Protein AF-A0A0P0M3K5-F1 (afdb_monomer_lite)

pLDDT: mean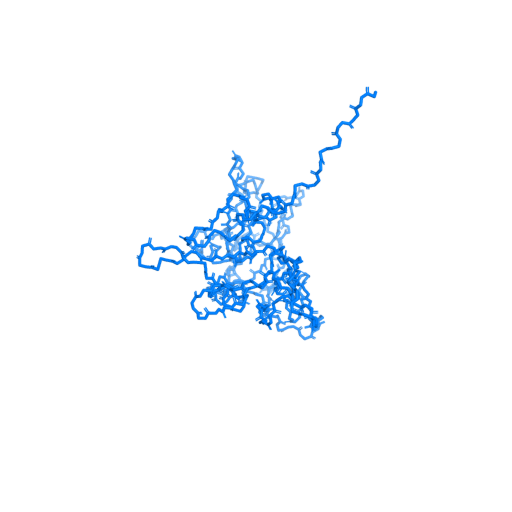 86.96, std 15.73, range [29.06, 98.44]

Organism: Phocaeicola vulgatus (NCBI:txid821)

Radius of gyration: 24.84 Å; chains: 1; bounding box: 58×55×75 Å

Secondary structure (DSSP, 8-state):
------PPPPPPGGGGBTTTB--TGGGS-S--HHHHHHHHHHHHT-EEEE-TTSS-EEEE-HHHHHHTGGG-EE-TTTB--SSSSS--SEEE---TT--SEEEEEEEP-TT--S---EEEE---TTS-SEEEEEEEEEEP-EEETTEEE---EEE-TT--EEE--------EEEEETTEEEEE-TT-SHHHHHHHH-HHHHHHHHS--EEEEEEE--HHHHHT--TTS-EEETTTTEEEEEEEEEE-TTSEEEEEEEEP--

Structure (mmCIF, N/CA/C/O backbone):
data_AF-A0A0P0M3K5-F1
#
_entry.id   AF-A0A0P0M3K5-F1
#
loop_
_atom_site.group_PDB
_atom_site.id
_atom_site.type_symbol
_atom_site.label_atom_id
_atom_site.label_alt_id
_atom_site.label_comp_id
_atom_site.label_asym_id
_atom_site.label_entity_id
_atom_site.label_seq_id
_atom_site.pdbx_PDB_ins_code
_atom_site.Cartn_x
_atom_site.Cartn_y
_atom_site.Cartn_z
_atom_site.occupancy
_atom_site.B_iso_or_equiv
_atom_site.auth_seq_id
_atom_site.auth_comp_id
_atom_site.auth_asym_id
_atom_site.auth_atom_id
_atom_site.pdbx_PDB_model_num
ATOM 1 N N . MET A 1 1 ? 12.200 42.964 -31.339 1.00 37.53 1 MET A N 1
ATOM 2 C CA . MET A 1 1 ? 12.744 42.096 -32.405 1.00 37.53 1 MET A CA 1
ATOM 3 C C . MET A 1 1 ? 14.227 41.991 -32.102 1.00 37.53 1 MET A C 1
ATOM 5 O O . MET A 1 1 ? 14.834 43.036 -31.980 1.00 37.53 1 MET A O 1
ATOM 9 N N . GLU A 1 2 ? 14.814 40.848 -31.776 1.00 29.06 2 GLU A N 1
ATOM 10 C CA . GLU A 1 2 ? 14.577 39.495 -32.282 1.00 29.06 2 GLU A CA 1
ATOM 11 C C . GLU A 1 2 ? 14.448 38.462 -31.151 1.00 29.06 2 GLU A C 1
ATOM 13 O O . GLU A 1 2 ? 15.232 38.441 -30.208 1.00 29.06 2 GLU A O 1
ATOM 18 N N . ASN A 1 3 ? 13.446 37.590 -31.286 1.00 29.92 3 ASN A N 1
ATOM 19 C CA . ASN A 1 3 ? 13.387 36.304 -30.605 1.00 29.92 3 ASN A CA 1
ATOM 20 C C . ASN A 1 3 ? 14.312 35.348 -31.363 1.00 29.92 3 ASN A C 1
ATOM 22 O O . ASN A 1 3 ? 13.962 34.921 -32.464 1.00 29.92 3 ASN A O 1
ATOM 26 N N . SER A 1 4 ? 15.457 34.980 -30.793 1.00 29.75 4 SER A N 1
ATOM 27 C CA . SER A 1 4 ? 16.170 33.786 -31.240 1.00 29.75 4 SER A CA 1
ATOM 28 C C . SER A 1 4 ? 15.457 32.567 -30.656 1.00 29.75 4 SER A C 1
ATOM 30 O O . SER A 1 4 ? 15.576 32.221 -29.482 1.00 29.75 4 SER A O 1
ATOM 32 N N . LEU A 1 5 ? 14.632 31.953 -31.502 1.00 29.78 5 LEU A N 1
ATOM 33 C CA . LEU A 1 5 ? 14.033 30.646 -31.277 1.00 29.78 5 LEU A CA 1
ATOM 34 C C . LEU A 1 5 ? 15.157 29.649 -30.976 1.00 29.78 5 LEU A C 1
ATOM 36 O O . LEU A 1 5 ? 15.959 29.320 -31.848 1.00 29.78 5 LEU A O 1
ATOM 40 N N . VAL A 1 6 ? 15.222 29.185 -29.730 1.00 32.84 6 VAL A N 1
ATOM 41 C CA . VAL A 1 6 ? 16.016 28.012 -29.371 1.00 32.84 6 VAL A CA 1
ATOM 42 C C . VAL A 1 6 ? 15.385 26.837 -30.107 1.00 32.84 6 VAL A C 1
ATOM 44 O O . VAL A 1 6 ? 14.275 26.414 -29.784 1.00 32.84 6 VAL A O 1
ATOM 47 N N . SER A 1 7 ? 16.070 26.361 -31.145 1.00 30.91 7 SER A N 1
ATOM 48 C CA . SER A 1 7 ? 15.710 25.150 -31.876 1.00 30.91 7 SER A CA 1
ATOM 49 C C . SER A 1 7 ? 15.458 24.001 -30.892 1.00 30.91 7 SER A C 1
ATOM 51 O O . SER A 1 7 ? 16.180 23.904 -29.893 1.00 30.91 7 SER A O 1
ATOM 53 N N . PRO A 1 8 ? 14.483 23.106 -31.147 1.00 31.22 8 PRO A N 1
ATOM 54 C CA . PRO A 1 8 ? 14.320 21.917 -30.326 1.00 31.22 8 PRO A CA 1
ATOM 55 C C . PRO A 1 8 ? 15.642 21.154 -30.389 1.00 31.22 8 PRO A C 1
ATOM 57 O O . PRO A 1 8 ? 16.064 20.751 -31.475 1.00 31.22 8 PRO A O 1
ATOM 60 N N . LYS A 1 9 ? 16.333 21.014 -29.250 1.00 35.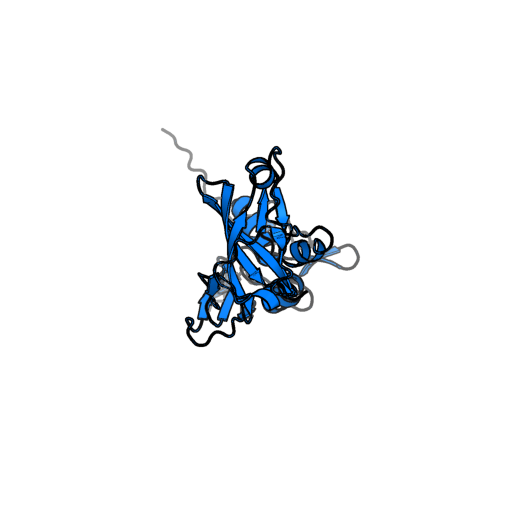81 9 LYS A N 1
ATOM 61 C CA . LYS A 1 9 ? 17.500 20.135 -29.158 1.00 35.81 9 LYS A CA 1
ATOM 62 C C . LYS A 1 9 ? 17.069 18.776 -29.701 1.00 35.81 9 LYS A C 1
ATOM 64 O O . LYS A 1 9 ? 16.126 18.181 -29.178 1.00 35.81 9 LYS A O 1
ATOM 69 N N . GLN A 1 10 ? 17.723 18.320 -30.768 1.00 35.84 10 GLN A N 1
ATOM 70 C CA . GLN A 1 10 ? 17.617 16.926 -31.175 1.00 35.84 10 GLN A CA 1
ATOM 71 C C . GLN A 1 10 ? 17.949 16.051 -29.957 1.00 35.84 10 GLN A C 1
ATOM 73 O O . GLN A 1 10 ? 18.799 16.459 -29.158 1.00 35.84 10 GLN A O 1
ATOM 78 N N . PRO A 1 11 ? 17.265 14.909 -29.759 1.00 41.06 11 PRO A N 1
ATOM 79 C CA . PRO A 1 11 ? 17.644 13.980 -28.709 1.00 41.06 11 PRO A CA 1
ATOM 80 C C . PRO A 1 11 ? 19.106 13.608 -28.942 1.00 41.06 11 PRO A C 1
ATOM 82 O O . PRO A 1 11 ? 19.481 13.106 -29.998 1.00 41.06 11 PRO A O 1
ATOM 85 N N . ASP A 1 12 ? 19.913 13.991 -27.967 1.00 42.91 12 ASP A N 1
ATOM 86 C CA . ASP A 1 12 ? 21.353 13.845 -27.938 1.00 42.91 12 ASP A CA 1
ATOM 87 C C . ASP A 1 12 ? 21.692 12.359 -28.169 1.00 42.91 12 ASP A C 1
ATOM 89 O O . ASP A 1 12 ? 21.069 11.474 -27.573 1.00 42.91 12 ASP A O 1
ATOM 93 N N . GLU A 1 13 ? 22.669 12.061 -29.030 1.00 41.28 13 GLU A N 1
ATOM 94 C CA . GLU A 1 13 ? 23.177 10.696 -29.289 1.00 41.28 13 GLU A CA 1
ATOM 95 C C . GLU A 1 13 ? 23.635 9.971 -27.996 1.00 41.28 13 GLU A C 1
ATOM 97 O O . GLU A 1 13 ? 23.901 8.770 -27.993 1.00 41.28 13 GLU A O 1
ATOM 102 N N . SER A 1 14 ? 23.644 10.672 -26.858 1.00 43.00 14 SER A N 1
ATOM 103 C CA . SER A 1 14 ? 23.939 10.189 -25.510 1.00 43.00 14 SER A CA 1
ATOM 104 C C . SER A 1 14 ? 22.945 9.173 -24.925 1.00 43.00 14 SER A C 1
ATOM 106 O O . SER A 1 14 ? 23.221 8.618 -23.860 1.00 43.00 14 SER A O 1
ATOM 108 N N . ILE A 1 15 ? 21.840 8.847 -25.608 1.00 49.78 15 ILE A N 1
ATOM 109 C CA . ILE A 1 15 ? 20.963 7.722 -25.214 1.00 49.78 15 ILE A CA 1
ATOM 110 C C . ILE A 1 15 ? 21.662 6.363 -25.443 1.00 49.78 15 ILE A C 1
ATOM 112 O O . ILE A 1 15 ? 21.337 5.376 -24.782 1.00 49.78 15 ILE A O 1
ATOM 116 N N . LEU A 1 16 ? 22.673 6.303 -26.319 1.00 50.91 16 LEU A N 1
ATOM 117 C CA . LEU A 1 16 ? 23.435 5.090 -26.624 1.00 50.91 16 LEU A CA 1
ATOM 118 C C . LEU A 1 16 ? 24.921 5.414 -26.823 1.00 50.91 16 LEU A C 1
ATOM 120 O O . LEU A 1 16 ? 25.437 5.342 -27.934 1.00 50.91 16 LEU A O 1
ATOM 124 N N . ASN A 1 17 ? 25.662 5.695 -25.750 1.00 43.41 17 ASN A N 1
ATOM 125 C CA . ASN A 1 17 ? 27.118 5.617 -25.861 1.00 43.41 17 ASN A CA 1
ATOM 126 C C . ASN A 1 17 ? 27.533 4.144 -25.804 1.00 43.41 17 ASN A C 1
ATOM 128 O O . ASN A 1 17 ? 27.533 3.522 -24.739 1.00 43.41 17 ASN A O 1
ATOM 132 N N . GLY A 1 18 ? 27.903 3.599 -26.967 1.00 44.78 18 GLY A N 1
ATOM 133 C CA . GLY A 1 18 ? 28.356 2.223 -27.227 1.00 44.78 18 GLY A CA 1
ATOM 134 C C . GLY A 1 18 ? 29.588 1.732 -26.449 1.00 44.78 18 GLY A C 1
ATOM 135 O O . GLY A 1 18 ? 30.188 0.740 -26.841 1.00 44.78 18 GLY A O 1
ATOM 136 N N . ASN A 1 19 ? 29.931 2.380 -25.332 1.00 48.12 19 ASN A N 1
ATOM 137 C CA . ASN A 1 19 ? 30.995 2.010 -24.397 1.00 48.12 19 ASN A CA 1
ATOM 138 C C . ASN A 1 19 ? 30.454 1.525 -23.032 1.00 48.12 19 ASN A C 1
ATOM 140 O O . ASN A 1 19 ? 31.209 1.453 -22.067 1.00 48.12 19 ASN A O 1
ATOM 144 N N . GLY A 1 20 ? 29.154 1.215 -22.926 1.00 57.94 20 GLY A N 1
ATOM 145 C CA . GLY A 1 20 ? 28.561 0.612 -21.721 1.00 57.94 20 GLY A CA 1
ATOM 146 C C . GLY A 1 20 ? 28.166 1.591 -20.607 1.00 57.94 20 GLY A C 1
ATOM 147 O O . GLY A 1 20 ? 27.948 1.158 -19.480 1.00 57.94 20 GLY A O 1
ATOM 148 N N . HIS A 1 21 ? 28.055 2.894 -20.895 1.00 66.38 21 HIS A N 1
ATOM 149 C CA . HIS A 1 21 ? 27.665 3.910 -19.911 1.00 66.38 21 HIS A CA 1
ATOM 150 C C . HIS A 1 21 ? 26.246 4.440 -20.177 1.00 66.38 21 HIS A C 1
ATOM 152 O O . HIS A 1 21 ? 25.997 5.045 -21.218 1.00 66.38 21 HIS A O 1
ATOM 158 N N . TYR A 1 22 ? 25.337 4.284 -19.207 1.00 74.00 22 TYR A N 1
ATOM 159 C CA . TYR A 1 22 ? 23.979 4.841 -19.245 1.00 74.00 22 TYR A CA 1
ATOM 160 C C . TYR A 1 22 ? 23.904 6.132 -18.408 1.00 74.00 22 TYR A C 1
ATOM 162 O O . TYR A 1 22 ? 24.053 6.073 -17.184 1.00 74.00 22 TYR A O 1
ATOM 170 N N . PRO A 1 23 ? 23.721 7.321 -19.012 1.00 76.75 23 PRO A N 1
ATOM 171 C CA . PRO A 1 23 ? 23.731 8.568 -18.256 1.00 76.75 23 PRO A CA 1
ATOM 172 C C . PRO A 1 23 ? 22.417 8.751 -17.480 1.00 76.75 23 PRO A C 1
ATOM 174 O O . PRO A 1 23 ? 21.359 8.939 -18.072 1.00 76.75 23 PRO A O 1
ATOM 177 N N . ILE A 1 24 ? 22.480 8.727 -16.145 1.00 78.44 24 ILE A N 1
ATOM 178 C CA . ILE A 1 24 ? 21.284 8.748 -15.281 1.00 78.44 24 ILE A CA 1
ATOM 179 C C . ILE A 1 24 ? 20.526 10.076 -15.383 1.00 78.44 24 ILE A C 1
ATOM 181 O O . ILE A 1 24 ? 19.331 10.068 -15.647 1.00 78.44 24 ILE A O 1
ATOM 185 N N . ILE A 1 25 ? 21.212 11.213 -15.206 1.00 83.12 25 ILE A N 1
ATOM 186 C CA . ILE A 1 25 ? 20.590 12.550 -15.146 1.00 83.12 25 ILE A CA 1
ATOM 187 C C . ILE A 1 25 ? 19.704 12.860 -16.369 1.00 83.12 25 ILE A C 1
ATOM 189 O O . ILE A 1 25 ? 18.543 13.207 -16.158 1.00 83.12 25 ILE A O 1
ATOM 193 N N . PRO A 1 26 ? 20.175 12.730 -17.628 1.00 83.38 26 PRO A N 1
ATOM 194 C CA . PRO A 1 26 ? 19.335 13.022 -18.794 1.00 83.38 26 PRO A CA 1
ATOM 195 C C . PRO A 1 26 ? 18.219 11.993 -19.019 1.00 83.38 26 PRO A C 1
ATOM 197 O O . PRO A 1 26 ? 17.287 12.277 -19.762 1.00 83.38 26 PRO A O 1
ATOM 200 N N . ASN A 1 27 ? 18.299 10.820 -18.382 1.00 81.19 27 ASN A N 1
ATOM 201 C CA . ASN A 1 27 ? 17.283 9.771 -18.453 1.00 81.19 27 ASN A CA 1
ATOM 202 C C . ASN A 1 27 ? 16.352 9.748 -17.228 1.00 81.19 27 ASN A C 1
ATOM 204 O O . ASN A 1 27 ? 15.552 8.820 -17.082 1.00 81.19 27 ASN A O 1
ATOM 208 N N . LEU A 1 28 ? 16.434 10.748 -16.341 1.00 87.25 28 LEU A N 1
ATOM 209 C CA . LEU A 1 28 ? 15.456 10.897 -15.271 1.00 87.25 28 LEU A CA 1
ATOM 210 C C . LEU A 1 28 ? 14.088 11.269 -15.861 1.00 87.25 28 LEU A C 1
ATOM 212 O O . LEU A 1 28 ? 14.008 12.094 -16.774 1.00 87.25 28 LEU A O 1
ATOM 216 N N . PRO A 1 29 ? 12.997 10.684 -15.344 1.00 90.00 29 PRO A N 1
ATOM 217 C CA . PRO A 1 29 ? 11.658 11.021 -15.795 1.00 90.00 29 PRO A CA 1
ATOM 218 C C . PRO A 1 29 ? 11.302 12.469 -15.459 1.00 90.00 29 PRO A C 1
ATOM 220 O O . PRO A 1 29 ? 11.567 12.941 -14.354 1.00 90.00 29 PRO A O 1
ATOM 223 N N . ASP A 1 30 ? 10.596 13.130 -16.374 1.00 89.81 30 ASP A N 1
ATOM 224 C CA . ASP A 1 30 ? 9.892 14.374 -16.067 1.00 89.81 30 ASP A CA 1
ATOM 225 C C . ASP A 1 30 ? 8.660 14.057 -15.202 1.00 89.81 30 ASP A C 1
ATOM 227 O O . ASP A 1 30 ? 7.592 13.678 -15.693 1.00 89.81 30 ASP A O 1
ATOM 231 N N . MET A 1 31 ? 8.846 14.099 -13.882 1.00 93.81 31 MET A N 1
ATOM 232 C CA . MET A 1 31 ? 7.783 13.895 -12.903 1.00 93.81 31 MET A CA 1
ATOM 233 C C . MET A 1 31 ? 8.041 14.651 -11.606 1.00 93.81 31 MET A C 1
ATOM 235 O O . MET A 1 31 ? 9.174 14.964 -11.241 1.00 93.81 31 MET A O 1
ATOM 239 N N . THR A 1 32 ? 6.966 14.900 -10.861 1.00 95.00 32 THR A N 1
ATOM 240 C CA . THR A 1 32 ? 7.077 15.524 -9.544 1.00 95.00 32 THR A CA 1
ATOM 241 C C . THR A 1 32 ? 7.631 14.537 -8.513 1.00 95.00 32 THR A C 1
ATOM 243 O O . THR A 1 32 ? 7.378 13.332 -8.581 1.00 95.00 32 THR A O 1
ATOM 246 N N . GLN A 1 33 ? 8.325 15.049 -7.491 1.00 93.19 33 GLN A N 1
ATOM 247 C CA . GLN A 1 33 ? 8.764 14.236 -6.347 1.00 93.19 33 GLN A CA 1
ATOM 248 C C . GLN A 1 33 ? 7.583 13.552 -5.643 1.00 93.19 33 GLN A C 1
ATOM 250 O O . GLN A 1 33 ? 7.698 12.415 -5.195 1.00 93.19 33 GLN A O 1
ATOM 255 N N . LEU A 1 34 ? 6.428 14.224 -5.583 1.00 93.62 34 LEU A N 1
ATOM 256 C CA . LEU A 1 34 ? 5.210 13.668 -5.002 1.00 93.62 34 LEU A CA 1
ATOM 257 C C . LEU A 1 34 ? 4.713 12.445 -5.782 1.00 93.62 34 LEU A C 1
ATOM 259 O O . LEU A 1 34 ? 4.319 11.456 -5.170 1.00 93.62 34 LEU A O 1
ATOM 263 N N . ASP A 1 35 ? 4.733 12.498 -7.114 1.00 94.62 35 ASP A N 1
ATOM 264 C CA . ASP A 1 35 ? 4.340 11.360 -7.948 1.00 94.62 35 ASP A CA 1
ATOM 265 C C . ASP A 1 35 ? 5.292 10.180 -7.777 1.00 94.62 35 ASP A C 1
ATOM 267 O O . ASP A 1 35 ? 4.839 9.040 -7.672 1.00 94.62 35 ASP A O 1
ATOM 271 N N . PHE A 1 36 ? 6.597 10.457 -7.704 1.00 95.00 36 PHE A N 1
ATOM 272 C CA . PHE A 1 36 ? 7.601 9.437 -7.431 1.00 95.00 36 PHE A CA 1
ATOM 273 C C . PHE A 1 36 ? 7.345 8.761 -6.081 1.00 95.00 36 PHE A C 1
ATOM 275 O O . PHE A 1 36 ? 7.212 7.542 -6.016 1.00 95.00 36 PHE A O 1
ATOM 282 N N . ILE A 1 37 ? 7.185 9.549 -5.014 1.00 95.31 37 ILE A N 1
ATOM 283 C CA . ILE A 1 37 ? 6.918 9.032 -3.669 1.00 95.31 37 ILE A CA 1
ATOM 284 C C . ILE A 1 37 ? 5.623 8.216 -3.649 1.00 95.31 37 ILE A C 1
ATOM 286 O O . ILE A 1 37 ? 5.635 7.103 -3.139 1.00 95.31 37 ILE A O 1
ATOM 290 N N . LYS A 1 38 ? 4.531 8.700 -4.257 1.00 95.00 38 LYS A N 1
ATOM 291 C CA . LYS A 1 38 ? 3.268 7.946 -4.357 1.00 95.00 38 LYS A CA 1
ATOM 292 C C . LYS A 1 38 ? 3.444 6.611 -5.076 1.00 95.00 38 LYS A C 1
ATOM 294 O O . LYS A 1 38 ? 2.861 5.615 -4.644 1.00 95.00 38 LYS A O 1
ATOM 299 N N . ALA A 1 39 ? 4.239 6.578 -6.145 1.00 95.88 39 ALA A N 1
ATOM 300 C CA . ALA A 1 39 ? 4.525 5.343 -6.861 1.00 95.88 39 ALA A CA 1
ATOM 301 C C . ALA A 1 39 ? 5.281 4.350 -5.972 1.00 95.88 39 ALA A C 1
ATOM 303 O O . ALA A 1 39 ? 4.844 3.211 -5.840 1.00 95.88 39 ALA A O 1
ATOM 304 N N . ILE A 1 40 ? 6.338 4.795 -5.284 1.00 96.31 40 ILE A N 1
ATOM 305 C CA . ILE A 1 40 ? 7.083 3.952 -4.339 1.00 96.31 40 ILE A CA 1
ATOM 306 C C . ILE A 1 40 ? 6.189 3.489 -3.185 1.00 96.31 40 ILE A C 1
ATOM 308 O O . ILE A 1 40 ? 6.204 2.311 -2.845 1.00 96.31 40 ILE A O 1
ATOM 312 N N . SER A 1 41 ? 5.363 4.367 -2.615 1.00 97.38 41 SER A N 1
ATOM 313 C CA . SER A 1 41 ? 4.422 4.003 -1.551 1.00 97.38 41 SER A CA 1
ATOM 314 C C . SER A 1 41 ? 3.425 2.936 -2.002 1.00 97.38 41 SER A C 1
ATOM 316 O O . SER A 1 41 ? 3.180 1.976 -1.279 1.00 97.38 41 SER A O 1
ATOM 318 N N . THR A 1 42 ? 2.920 3.060 -3.232 1.00 97.38 42 THR A N 1
ATOM 319 C CA . THR A 1 42 ? 2.038 2.068 -3.859 1.00 97.38 42 THR A CA 1
ATOM 320 C C . THR A 1 42 ? 2.777 0.763 -4.148 1.00 97.38 42 THR A C 1
ATOM 322 O O . THR A 1 42 ? 2.218 -0.312 -3.982 1.00 97.38 42 THR A O 1
ATOM 325 N N . MET A 1 43 ? 4.045 0.795 -4.548 1.00 97.50 43 MET A N 1
ATOM 326 C CA . MET A 1 43 ? 4.815 -0.440 -4.708 1.00 97.50 43 MET A CA 1
ATOM 327 C C . MET A 1 43 ? 5.071 -1.103 -3.350 1.00 97.50 43 MET A C 1
ATOM 329 O O . MET A 1 43 ? 4.938 -2.306 -3.216 1.00 97.50 43 MET A O 1
ATOM 333 N N . LEU A 1 44 ? 5.372 -0.343 -2.304 1.00 96.31 44 LEU A N 1
ATOM 334 C CA . LEU A 1 44 ? 5.717 -0.907 -0.998 1.00 96.31 44 LEU A CA 1
ATOM 335 C C . LEU A 1 44 ? 4.510 -1.175 -0.086 1.00 96.31 44 LEU A C 1
ATOM 337 O O . LEU A 1 44 ? 4.705 -1.636 1.033 1.00 96.31 44 LEU A O 1
ATOM 341 N N . GLY A 1 45 ? 3.281 -0.882 -0.521 1.00 96.25 45 GLY A N 1
ATOM 342 C CA . GLY A 1 45 ? 2.081 -1.076 0.304 1.00 96.25 45 GLY A CA 1
ATOM 343 C C . GLY A 1 45 ? 2.066 -0.232 1.575 1.00 96.25 45 GLY A C 1
ATOM 344 O O . GLY A 1 45 ? 1.543 -0.660 2.604 1.00 96.25 45 GLY A O 1
ATOM 345 N N . VAL A 1 46 ? 2.651 0.965 1.507 1.00 97.19 46 VAL A N 1
ATOM 346 C CA . VAL A 1 46 ? 2.767 1.884 2.642 1.00 97.19 46 VAL A CA 1
ATOM 347 C C . VAL A 1 46 ? 1.933 3.141 2.439 1.00 97.19 46 VAL A C 1
ATOM 349 O O . VAL A 1 46 ? 1.763 3.628 1.323 1.00 97.19 46 VAL A O 1
ATOM 352 N N . PHE A 1 47 ? 1.465 3.719 3.539 1.00 93.00 47 PHE A N 1
ATOM 353 C CA . PHE A 1 47 ? 0.789 5.011 3.571 1.00 93.00 47 PHE A CA 1
ATOM 354 C C . PHE A 1 47 ? 1.603 6.024 4.379 1.00 93.00 47 PHE A C 1
ATOM 356 O O . PHE A 1 47 ? 2.333 5.669 5.306 1.00 93.00 47 PHE A O 1
ATOM 363 N N . ALA A 1 48 ? 1.496 7.298 4.005 1.00 92.75 48 ALA A N 1
ATOM 364 C CA . ALA A 1 48 ? 2.154 8.388 4.710 1.00 92.75 48 ALA A CA 1
ATOM 365 C C . ALA A 1 48 ? 1.409 8.708 6.013 1.00 92.75 48 ALA A C 1
ATOM 367 O O . ALA A 1 48 ? 0.198 8.924 6.008 1.00 92.75 48 ALA A O 1
ATOM 368 N N . TYR A 1 49 ? 2.150 8.783 7.111 1.00 91.50 49 TYR A N 1
ATOM 369 C CA . TYR A 1 49 ? 1.669 9.133 8.436 1.00 91.50 49 TYR A CA 1
ATOM 370 C C . TYR A 1 49 ? 2.512 10.288 9.000 1.00 91.50 49 TYR A C 1
ATOM 372 O O . TYR A 1 49 ? 3.706 10.099 9.267 1.00 91.50 49 TYR A O 1
ATOM 380 N N . PRO A 1 50 ? 1.947 11.500 9.139 1.00 90.19 50 PRO A N 1
ATOM 381 C CA . PRO A 1 50 ? 2.657 12.619 9.742 1.00 90.19 50 PRO A CA 1
ATOM 382 C C . PRO A 1 50 ? 2.820 12.390 11.247 1.00 90.19 50 PRO A C 1
ATOM 384 O O . PRO A 1 50 ? 1.880 11.989 11.929 1.00 90.19 50 PRO A O 1
ATOM 387 N N . ILE A 1 51 ? 4.012 12.659 11.775 1.00 86.38 51 ILE A N 1
ATOM 388 C CA . ILE A 1 51 ? 4.255 12.607 13.217 1.00 86.38 51 ILE A CA 1
ATOM 389 C C . ILE A 1 51 ? 3.894 13.971 13.806 1.00 86.38 51 ILE A C 1
ATOM 391 O O . ILE A 1 51 ? 4.581 14.963 13.542 1.00 86.38 51 ILE A O 1
ATOM 395 N N . GLU A 1 52 ? 2.823 14.009 14.599 1.00 82.25 52 GLU A N 1
ATOM 396 C CA . GLU A 1 52 ? 2.309 15.234 15.213 1.00 82.25 52 GLU A CA 1
ATOM 397 C C . GLU A 1 52 ? 3.390 15.973 16.019 1.00 82.25 52 GLU A C 1
ATOM 399 O O . GLU A 1 52 ? 4.234 15.369 16.681 1.00 82.25 52 GLU A O 1
ATOM 404 N N . GLY A 1 53 ? 3.404 17.304 15.906 1.00 82.69 53 GLY A N 1
ATOM 405 C CA . GLY A 1 53 ? 4.413 18.155 16.543 1.00 82.69 53 GLY A CA 1
ATOM 406 C C . GLY A 1 53 ? 5.797 18.133 15.880 1.00 82.69 53 GLY A C 1
ATOM 407 O O . GLY A 1 53 ? 6.725 18.742 16.409 1.00 82.69 53 GLY A O 1
ATOM 408 N N . THR A 1 54 ? 5.961 17.469 14.728 1.00 88.50 54 THR A N 1
ATOM 409 C CA . THR A 1 54 ? 7.235 17.406 13.992 1.00 88.50 54 THR A CA 1
ATOM 410 C C . THR A 1 54 ? 7.056 17.655 12.490 1.00 88.50 54 THR A C 1
ATOM 412 O O . THR A 1 54 ? 5.951 17.590 11.961 1.00 88.50 54 THR A O 1
ATOM 415 N N . ASN A 1 55 ? 8.167 17.871 11.777 1.00 90.81 55 ASN A N 1
ATOM 416 C CA . ASN A 1 55 ? 8.203 17.938 10.308 1.00 90.81 55 ASN A CA 1
ATOM 417 C C . ASN A 1 55 ? 8.563 16.584 9.665 1.00 90.81 55 ASN A C 1
ATOM 419 O O . ASN A 1 55 ? 9.150 16.542 8.584 1.00 90.81 55 ASN A O 1
ATOM 423 N N . ILE A 1 56 ? 8.276 15.471 10.347 1.00 91.56 56 ILE A N 1
ATOM 424 C CA . ILE A 1 56 ? 8.630 14.124 9.893 1.00 91.56 56 ILE A CA 1
ATOM 425 C C . ILE A 1 56 ? 7.375 13.403 9.401 1.00 91.56 56 ILE A C 1
ATOM 427 O O . ILE A 1 56 ? 6.374 13.299 10.110 1.00 91.56 56 ILE A O 1
ATOM 431 N N . ILE A 1 57 ? 7.463 12.846 8.194 1.00 91.75 57 ILE A N 1
ATOM 432 C CA . ILE A 1 57 ? 6.478 11.914 7.644 1.00 91.75 57 ILE A CA 1
ATOM 433 C C . ILE A 1 57 ? 7.077 10.513 7.714 1.00 91.75 57 ILE A C 1
ATOM 435 O O . ILE A 1 57 ? 8.194 10.281 7.250 1.00 91.75 57 ILE A O 1
ATOM 439 N N . ARG A 1 58 ? 6.328 9.572 8.285 1.00 93.19 58 ARG A N 1
ATOM 440 C CA . ARG A 1 58 ? 6.676 8.153 8.313 1.00 93.19 58 ARG A CA 1
ATOM 441 C C . ARG A 1 58 ? 5.836 7.401 7.292 1.00 93.19 58 ARG A C 1
ATOM 443 O O . ARG A 1 58 ? 4.661 7.695 7.132 1.00 93.19 58 ARG A O 1
ATOM 450 N N . PHE A 1 59 ? 6.419 6.414 6.628 1.00 95.75 59 PHE A N 1
ATOM 451 C CA . PHE A 1 59 ? 5.669 5.487 5.787 1.00 95.75 59 PHE A CA 1
ATOM 452 C C . PHE A 1 59 ? 5.411 4.208 6.572 1.00 95.75 59 PHE A C 1
ATOM 454 O O . PHE A 1 59 ? 6.348 3.630 7.117 1.00 95.75 59 PHE A O 1
ATOM 461 N N . MET A 1 60 ? 4.144 3.818 6.665 1.00 96.19 60 MET A N 1
ATOM 462 C CA . MET A 1 60 ? 3.682 2.707 7.494 1.00 96.19 60 MET A CA 1
ATOM 463 C C . MET A 1 60 ? 2.952 1.685 6.634 1.00 96.19 60 MET A C 1
ATOM 465 O O . MET A 1 60 ? 2.164 2.060 5.769 1.00 96.19 60 MET A O 1
ATOM 469 N N . SER A 1 61 ? 3.196 0.404 6.883 1.00 96.50 61 SER A N 1
ATOM 470 C CA . SER A 1 61 ? 2.424 -0.711 6.322 1.00 96.50 61 SER A CA 1
ATOM 471 C C . SER A 1 61 ? 1.435 -1.269 7.353 1.00 96.50 61 SER A C 1
ATOM 473 O O . SER A 1 61 ? 1.520 -0.964 8.546 1.00 96.50 61 SER A O 1
ATOM 475 N N . VAL A 1 62 ? 0.520 -2.146 6.924 1.00 95.81 62 VAL A N 1
ATOM 476 C CA . VAL A 1 62 ? -0.302 -2.926 7.872 1.00 95.81 62 VAL A CA 1
ATOM 477 C C . VAL A 1 62 ? 0.572 -3.814 8.757 1.00 95.81 62 VAL A C 1
ATOM 479 O O . VAL A 1 62 ? 0.285 -3.942 9.945 1.00 95.81 62 VAL A O 1
ATOM 482 N N . ASP A 1 63 ? 1.671 -4.361 8.228 1.00 96.19 63 ASP A N 1
ATOM 483 C CA . ASP A 1 63 ? 2.634 -5.125 9.026 1.00 96.19 63 ASP A CA 1
ATOM 484 C C . ASP A 1 63 ? 3.203 -4.293 10.179 1.00 96.19 63 ASP A C 1
ATOM 486 O O . ASP A 1 63 ? 3.389 -4.802 11.283 1.00 96.19 63 ASP A O 1
ATOM 490 N N . ASP A 1 64 ? 3.450 -3.001 9.963 1.00 96.38 64 ASP A N 1
ATOM 491 C CA . ASP A 1 64 ? 3.974 -2.121 11.008 1.00 96.38 64 ASP A CA 1
ATOM 492 C C . ASP A 1 64 ? 2.938 -1.808 12.094 1.00 96.38 64 ASP A C 1
ATOM 494 O O . ASP A 1 64 ? 3.310 -1.682 13.260 1.00 96.38 64 ASP A O 1
ATOM 498 N N . ILE A 1 65 ? 1.646 -1.755 11.749 1.00 96.88 65 ILE A N 1
ATOM 499 C CA . ILE A 1 65 ? 0.557 -1.679 12.739 1.00 96.88 65 ILE A CA 1
ATOM 500 C C . ILE A 1 65 ? 0.508 -2.977 13.555 1.00 96.88 65 ILE A C 1
ATOM 502 O O . ILE A 1 65 ? 0.448 -2.947 14.783 1.00 96.88 65 ILE A O 1
ATOM 506 N N . ILE A 1 66 ? 0.584 -4.130 12.885 1.00 96.31 66 ILE A N 1
ATOM 507 C CA . ILE A 1 66 ? 0.554 -5.451 13.527 1.00 96.31 66 ILE A CA 1
ATOM 508 C C . ILE A 1 66 ? 1.729 -5.627 14.498 1.00 96.31 66 ILE A C 1
ATOM 510 O O . ILE A 1 66 ? 1.534 -6.097 15.619 1.00 96.31 66 ILE A O 1
ATOM 514 N N . LYS A 1 67 ? 2.939 -5.189 14.129 1.00 96.31 67 LYS A N 1
ATOM 515 C CA . LYS A 1 67 ? 4.127 -5.243 15.005 1.00 96.31 67 LYS A CA 1
ATOM 516 C C . LYS A 1 67 ? 3.952 -4.466 16.315 1.00 96.31 67 LYS A C 1
ATOM 518 O O . LYS A 1 67 ? 4.624 -4.779 17.296 1.00 96.31 67 LYS A O 1
ATOM 523 N N . LYS A 1 68 ? 3.047 -3.483 16.361 1.00 95.75 68 LYS A N 1
ATOM 524 C CA . LYS A 1 68 ? 2.725 -2.704 17.566 1.00 95.75 68 LYS A CA 1
ATOM 525 C C . LYS A 1 68 ? 1.670 -3.358 18.466 1.00 95.75 68 LYS A C 1
ATOM 527 O O . LYS A 1 68 ? 1.221 -2.726 19.417 1.00 95.75 68 LYS A O 1
ATOM 532 N N . LYS A 1 69 ? 1.287 -4.619 18.224 1.00 95.25 69 LYS A N 1
ATOM 533 C CA . LYS A 1 69 ? 0.318 -5.378 19.040 1.00 95.25 69 LYS A CA 1
ATOM 534 C C . LYS A 1 69 ? 0.569 -5.280 20.551 1.00 95.25 69 LYS A C 1
ATOM 536 O O . LYS A 1 69 ? -0.374 -5.075 21.307 1.00 95.25 69 LYS A O 1
ATOM 541 N N . GLU A 1 70 ? 1.824 -5.374 20.988 1.00 95.06 70 GLU A N 1
ATOM 542 C CA . GLU A 1 70 ? 2.192 -5.297 22.414 1.00 95.06 70 GLU A CA 1
ATOM 543 C C . GLU A 1 70 ? 2.025 -3.889 23.015 1.00 95.06 70 GLU A C 1
ATOM 545 O O . GLU A 1 70 ? 1.929 -3.737 24.228 1.00 95.06 70 GLU A O 1
ATOM 550 N N . GLN A 1 71 ? 1.972 -2.850 22.174 1.00 96.50 71 GLN A N 1
ATOM 551 C CA . GLN A 1 71 ? 1.688 -1.467 22.575 1.00 96.50 71 GLN A CA 1
ATOM 552 C C . GLN A 1 71 ? 0.219 -1.080 22.345 1.00 96.50 71 GLN A C 1
ATOM 554 O O . GLN A 1 71 ? -0.122 0.096 22.460 1.00 96.50 71 GLN A O 1
ATOM 559 N N . ALA A 1 72 ? -0.647 -2.038 21.992 1.00 97.25 72 ALA A N 1
ATOM 560 C CA . ALA A 1 72 ? -2.022 -1.748 21.614 1.00 97.25 72 ALA A CA 1
ATOM 561 C C . ALA A 1 72 ? -2.778 -0.987 22.709 1.00 97.25 72 ALA A C 1
ATOM 563 O O . ALA A 1 72 ? -2.704 -1.314 23.899 1.00 97.25 72 ALA A O 1
ATOM 564 N N . TYR A 1 73 ? -3.595 -0.020 22.295 1.00 96.88 73 TYR A N 1
ATOM 565 C CA . TYR A 1 73 ? -4.490 0.665 23.211 1.00 96.88 73 TYR A CA 1
ATOM 566 C C . TYR A 1 73 ? -5.543 -0.308 23.734 1.00 96.88 73 TYR A C 1
ATOM 568 O O . TYR A 1 73 ? -6.349 -0.848 22.976 1.00 96.88 73 TYR A O 1
ATOM 576 N N . ASN A 1 74 ? -5.575 -0.524 25.046 1.00 95.75 74 ASN A N 1
ATOM 577 C CA . ASN A 1 74 ? -6.614 -1.342 25.654 1.00 95.75 74 ASN A CA 1
ATOM 578 C C . ASN A 1 74 ? -7.886 -0.508 25.866 1.00 95.75 74 ASN A C 1
ATOM 580 O O . ASN A 1 74 ? -8.028 0.200 26.866 1.00 95.75 74 ASN A O 1
ATOM 584 N N . TRP A 1 75 ? -8.827 -0.611 24.928 1.00 95.00 75 TRP A N 1
ATOM 585 C CA . TRP A 1 75 ? -10.108 0.100 24.977 1.00 95.00 75 TRP A CA 1
ATOM 586 C C . TRP A 1 75 ? -11.245 -0.726 25.578 1.00 95.00 75 TRP A C 1
ATOM 588 O O . TRP A 1 75 ? -12.372 -0.249 25.648 1.00 95.00 75 TRP A O 1
ATOM 598 N N . THR A 1 76 ? -10.964 -1.927 26.089 1.00 90.75 76 THR A N 1
ATOM 599 C CA . THR A 1 76 ? -11.963 -2.845 26.667 1.00 90.75 76 THR A CA 1
ATOM 600 C C . THR A 1 76 ? -12.921 -2.164 27.646 1.00 90.75 76 THR A C 1
ATOM 602 O O . THR A 1 76 ? -14.129 -2.339 27.556 1.00 90.75 76 THR A O 1
ATOM 605 N N . ARG A 1 77 ? -12.394 -1.369 28.586 1.00 90.88 77 ARG A N 1
ATOM 606 C CA . ARG A 1 77 ? -13.203 -0.674 29.607 1.00 90.88 77 ARG A CA 1
ATOM 607 C C . ARG A 1 77 ? -13.736 0.686 29.161 1.00 90.88 77 ARG A C 1
ATOM 609 O O . ARG A 1 77 ? -14.440 1.328 29.925 1.00 90.88 77 ARG A O 1
ATOM 616 N N . ARG A 1 78 ? -13.368 1.121 27.959 1.00 91.56 78 ARG A N 1
ATOM 617 C CA . ARG A 1 78 ? -13.770 2.402 27.376 1.00 91.56 78 ARG A CA 1
ATOM 618 C C . ARG A 1 78 ? -14.941 2.241 26.415 1.00 91.56 78 ARG A C 1
ATOM 620 O O . ARG A 1 78 ? -15.564 3.232 26.067 1.00 91.56 78 ARG A O 1
ATOM 627 N N . VAL A 1 79 ? -15.248 1.021 25.972 1.00 89.81 79 VAL A N 1
ATOM 628 C CA . VAL A 1 79 ? -16.375 0.778 25.067 1.00 89.81 79 VAL A CA 1
ATOM 629 C C . VAL A 1 79 ? -17.694 1.018 25.791 1.00 89.81 79 VAL A C 1
ATOM 631 O O . VAL A 1 79 ? -17.986 0.408 26.819 1.00 89.81 79 VAL A O 1
ATOM 634 N N . ILE A 1 80 ? -18.510 1.895 25.216 1.00 86.12 80 ILE A N 1
ATOM 635 C CA . ILE A 1 80 ? -19.842 2.214 25.714 1.00 86.12 80 ILE A CA 1
ATOM 636 C C . ILE A 1 80 ? -20.798 1.172 25.145 1.00 86.12 80 ILE A C 1
ATOM 638 O O . ILE A 1 80 ? -21.204 1.236 23.981 1.00 86.12 80 ILE A O 1
ATOM 642 N N . ALA A 1 81 ? -21.127 0.183 25.975 1.00 70.38 81 ALA A N 1
ATOM 643 C CA . ALA A 1 81 ? -22.011 -0.908 25.595 1.00 70.38 81 ALA A CA 1
ATOM 644 C C . ALA A 1 81 ? -23.359 -0.360 25.106 1.00 70.38 81 ALA A C 1
ATOM 646 O O . ALA A 1 81 ? -24.082 0.312 25.839 1.00 70.38 81 ALA A O 1
ATOM 647 N N . SER A 1 82 ? -23.701 -0.666 23.855 1.00 61.81 82 SER A N 1
ATOM 648 C CA . SER A 1 82 ? -24.995 -0.284 23.280 1.00 61.81 82 SER A CA 1
ATOM 649 C C . SER A 1 82 ? -26.103 -1.297 23.615 1.00 61.81 82 SER A C 1
ATOM 651 O O . SER A 1 82 ? -27.280 -0.958 23.529 1.00 61.81 82 SER A O 1
ATOM 653 N N . TYR A 1 83 ? -25.747 -2.527 24.021 1.00 61.88 83 TYR A N 1
ATOM 654 C CA . TYR A 1 83 ? -26.675 -3.633 24.304 1.00 61.88 83 TYR A CA 1
ATOM 655 C C . TYR A 1 83 ? -26.147 -4.556 25.420 1.00 61.88 83 TYR A C 1
ATOM 657 O O . TYR A 1 83 ? -24.951 -4.581 25.693 1.00 61.88 83 TYR A O 1
ATOM 665 N N . MET A 1 84 ? -27.028 -5.365 26.031 1.00 56.53 84 MET A N 1
ATOM 666 C CA . MET A 1 84 ? -26.649 -6.377 27.043 1.00 56.53 84 MET A CA 1
ATOM 667 C C . MET A 1 84 ? -25.782 -7.518 26.483 1.00 56.53 84 MET A C 1
ATOM 669 O O . MET A 1 84 ? -25.101 -8.204 27.241 1.00 56.53 84 MET A O 1
ATOM 673 N N . ALA A 1 85 ? -25.821 -7.751 25.169 1.00 62.31 85 ALA A N 1
ATOM 674 C CA . ALA A 1 85 ? -24.953 -8.714 24.502 1.00 62.31 85 ALA A CA 1
ATOM 675 C C . ALA A 1 85 ? -23.674 -8.012 24.028 1.00 62.31 85 ALA A C 1
ATOM 677 O O . ALA A 1 85 ? -23.765 -6.948 23.420 1.00 62.31 85 ALA A O 1
ATOM 678 N N . ASN A 1 86 ? -22.511 -8.639 24.239 1.00 67.12 86 ASN A N 1
ATOM 679 C CA . ASN A 1 86 ? -21.204 -8.193 23.735 1.00 67.12 86 ASN A CA 1
ATOM 680 C C . ASN A 1 86 ? -21.146 -8.285 22.198 1.00 67.12 86 ASN A C 1
ATOM 682 O O . ASN A 1 86 ? -20.499 -9.168 21.637 1.00 67.12 86 ASN A O 1
ATOM 686 N N . LYS A 1 87 ? -21.879 -7.413 21.507 1.00 68.75 87 LYS A N 1
ATOM 687 C C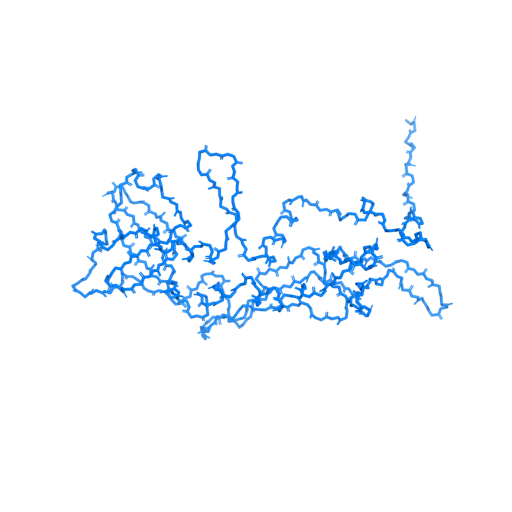A . LYS A 1 87 ? -21.922 -7.301 20.049 1.00 68.75 87 LYS A CA 1
ATOM 688 C C . LYS A 1 87 ? -21.610 -5.864 19.640 1.00 68.75 87 LYS A C 1
ATOM 690 O O . LYS A 1 87 ? -22.093 -4.954 20.319 1.00 68.75 87 LYS A O 1
ATOM 695 N N . PRO A 1 88 ? -20.897 -5.663 18.517 1.00 74.31 88 PRO A N 1
ATOM 696 C CA . PRO A 1 88 ? -20.611 -4.319 18.057 1.00 74.31 88 PRO A CA 1
ATOM 697 C C . PRO A 1 88 ? -21.859 -3.530 17.715 1.00 74.31 88 PRO A C 1
ATOM 699 O O . PRO A 1 88 ? -22.845 -4.105 17.244 1.00 74.31 88 PRO A O 1
ATOM 702 N N . LYS A 1 89 ? -21.796 -2.209 17.915 1.00 76.94 89 LYS A N 1
ATOM 703 C CA . LYS A 1 89 ? -22.904 -1.306 17.583 1.00 76.94 89 LYS A CA 1
ATOM 704 C C . LYS A 1 89 ? -23.279 -1.392 16.102 1.00 76.94 89 LYS A C 1
ATOM 706 O O . LYS A 1 89 ? -24.459 -1.433 15.769 1.00 76.94 89 LYS A O 1
ATOM 711 N N . GLU A 1 90 ? -22.286 -1.440 15.220 1.00 84.12 90 GLU A N 1
ATOM 712 C CA . GLU A 1 90 ? -22.476 -1.699 13.791 1.00 84.12 90 GLU A CA 1
ATOM 713 C C . GLU A 1 90 ? -21.348 -2.601 13.287 1.00 84.12 90 GLU A C 1
ATOM 715 O O . GLU A 1 90 ? -20.199 -2.459 13.709 1.00 84.12 90 GLU A O 1
ATOM 720 N N . MET A 1 91 ? -21.669 -3.513 12.370 1.00 81.81 91 MET A N 1
ATOM 721 C CA . MET A 1 91 ? -20.686 -4.312 11.643 1.00 81.81 91 MET A CA 1
ATOM 722 C C . MET A 1 91 ? -20.857 -4.080 10.147 1.00 81.81 91 MET A C 1
ATOM 724 O O . MET A 1 91 ? -21.956 -4.228 9.612 1.00 81.81 91 MET A O 1
ATOM 728 N N . LYS A 1 92 ? -19.754 -3.759 9.478 1.00 85.62 92 LYS A N 1
ATOM 729 C CA . LYS A 1 92 ? -19.647 -3.671 8.027 1.00 85.62 92 LYS A CA 1
ATOM 730 C C . LYS A 1 92 ? -18.683 -4.738 7.529 1.00 85.62 92 LYS A C 1
ATOM 732 O O . LYS A 1 92 ? -17.615 -4.950 8.099 1.00 85.62 92 LYS A O 1
ATOM 737 N N . PHE A 1 93 ? -19.052 -5.371 6.423 1.00 80.44 93 PHE A N 1
ATOM 738 C CA . PHE A 1 93 ? -18.231 -6.382 5.752 1.00 80.44 93 PHE A CA 1
ATOM 739 C C . PHE A 1 93 ? -17.673 -5.884 4.418 1.00 80.44 93 PHE A C 1
ATOM 741 O O . PHE A 1 93 ? -17.232 -6.670 3.593 1.00 80.44 93 PHE A O 1
ATOM 748 N N . THR A 1 94 ? -17.723 -4.574 4.185 1.00 78.25 94 THR A N 1
ATOM 749 C CA . THR A 1 94 ? -17.211 -3.917 2.983 1.00 78.25 94 THR A CA 1
ATOM 750 C C . THR A 1 94 ? -16.303 -2.773 3.397 1.00 78.25 94 THR A C 1
ATOM 752 O O . THR A 1 94 ? -16.621 -2.046 4.337 1.00 78.25 94 THR A O 1
ATOM 755 N N . ILE A 1 95 ? -15.197 -2.607 2.678 1.00 78.31 95 ILE A N 1
ATOM 756 C CA . ILE A 1 95 ? -14.353 -1.416 2.759 1.00 78.31 95 ILE A CA 1
ATOM 757 C C . ILE A 1 95 ? -14.777 -0.499 1.617 1.00 78.31 95 ILE A C 1
ATOM 759 O O . ILE A 1 95 ? -14.865 -0.941 0.468 1.00 78.31 95 ILE A O 1
ATOM 763 N N . ASP A 1 96 ? -15.060 0.762 1.929 1.00 81.38 96 ASP A N 1
ATOM 764 C CA . ASP A 1 96 ? -15.440 1.738 0.914 1.00 81.38 96 ASP A CA 1
ATOM 765 C C . ASP A 1 96 ? -14.322 1.859 -0.132 1.00 81.38 96 ASP A C 1
ATOM 767 O O . ASP A 1 96 ? -13.138 1.950 0.190 1.00 81.38 96 ASP A O 1
ATOM 771 N N . GLY A 1 97 ? -14.698 1.812 -1.410 1.00 84.06 97 GLY A N 1
ATOM 772 C CA . GLY A 1 97 ? -13.736 1.859 -2.508 1.00 84.06 97 GLY A CA 1
ATOM 773 C C . GLY A 1 97 ? -13.100 0.516 -2.891 1.00 84.06 97 GLY A C 1
ATOM 774 O O . GLY A 1 97 ? -12.229 0.514 -3.755 1.00 84.06 97 GLY A O 1
ATOM 775 N N . PHE A 1 98 ? -13.543 -0.618 -2.339 1.00 92.75 98 PHE A N 1
ATOM 776 C CA . PHE A 1 98 ? -13.116 -1.946 -2.799 1.00 92.75 98 PHE A CA 1
ATOM 777 C C . PHE A 1 98 ? -14.103 -2.581 -3.789 1.00 92.75 98 PHE A C 1
ATOM 779 O O . PHE A 1 98 ? -15.318 -2.433 -3.673 1.00 92.75 98 PHE A O 1
ATOM 786 N N . ALA A 1 99 ? -13.562 -3.341 -4.739 1.00 95.75 99 ALA A N 1
ATOM 787 C CA . ALA A 1 99 ? -14.272 -4.313 -5.570 1.00 95.75 99 ALA A CA 1
ATOM 788 C C . ALA A 1 99 ? -13.841 -5.743 -5.197 1.00 95.75 99 ALA A C 1
ATOM 790 O O . ALA A 1 99 ? -12.946 -5.931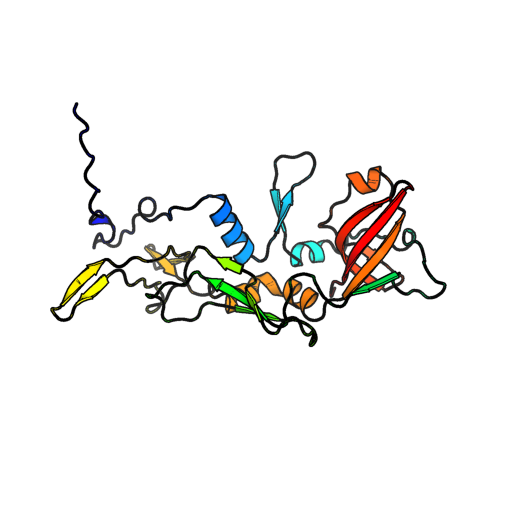 -4.372 1.00 95.75 99 ALA A O 1
ATOM 791 N N . GLN A 1 100 ? -14.422 -6.761 -5.838 1.00 96.56 100 GLN A N 1
ATOM 792 C CA . GLN A 1 100 ? -13.988 -8.155 -5.677 1.00 96.56 100 GLN A CA 1
ATOM 793 C C . GLN A 1 100 ? -12.526 -8.338 -6.116 1.00 96.56 100 GLN A C 1
ATOM 795 O O . GLN A 1 100 ? -11.763 -9.029 -5.444 1.00 96.56 100 GLN A O 1
ATOM 800 N N . ARG A 1 101 ? -12.123 -7.670 -7.206 1.00 97.69 101 ARG A N 1
ATOM 801 C CA . ARG A 1 101 ? -10.742 -7.610 -7.709 1.00 97.69 101 ARG A CA 1
ATOM 802 C C . ARG A 1 101 ? -10.280 -6.157 -7.802 1.00 97.69 101 ARG A C 1
ATOM 804 O O . ARG A 1 101 ? -10.886 -5.359 -8.511 1.00 97.69 101 ARG A O 1
ATOM 811 N N . ASN A 1 102 ? -9.219 -5.808 -7.085 1.00 97.69 102 ASN A N 1
ATOM 812 C CA . ASN A 1 102 ? -8.671 -4.452 -7.026 1.00 97.69 102 ASN A CA 1
ATOM 813 C C . ASN A 1 102 ? -7.318 -4.453 -7.734 1.00 97.69 102 ASN A C 1
ATOM 815 O O . ASN A 1 102 ? -6.353 -5.007 -7.210 1.00 97.69 102 ASN A O 1
ATOM 819 N N . ILE A 1 103 ? -7.275 -3.905 -8.946 1.00 98.19 103 ILE A N 1
ATOM 820 C CA . ILE A 1 103 ? -6.140 -4.035 -9.860 1.00 98.19 103 ILE A CA 1
ATOM 821 C C . ILE A 1 103 ? -5.110 -2.938 -9.588 1.00 98.19 103 ILE A C 1
ATOM 823 O O . ILE A 1 103 ? -5.442 -1.751 -9.612 1.00 98.19 103 ILE A O 1
ATOM 827 N N . LEU A 1 104 ? -3.859 -3.341 -9.372 1.00 98.44 104 LEU A N 1
ATOM 828 C CA . LEU A 1 104 ? -2.697 -2.461 -9.407 1.00 98.44 104 LEU A CA 1
ATOM 829 C C . LEU A 1 104 ? -1.950 -2.704 -10.711 1.00 98.44 104 LEU A C 1
ATOM 831 O O . LEU A 1 104 ? -1.604 -3.846 -11.034 1.00 98.44 104 LEU A O 1
ATOM 835 N N . LYS A 1 105 ? -1.711 -1.637 -11.467 1.00 97.94 105 LYS A N 1
ATOM 836 C CA . LYS A 1 105 ? -1.075 -1.736 -12.777 1.00 97.94 105 LYS A CA 1
ATOM 837 C C . LYS A 1 105 ? -0.045 -0.639 -13.002 1.00 97.94 105 LYS A C 1
ATOM 839 O O . LYS A 1 105 ? -0.031 0.409 -12.356 1.00 97.94 105 LYS A O 1
ATOM 844 N N . TYR A 1 106 ? 0.847 -0.927 -13.931 1.00 98.31 106 TYR A N 1
ATOM 845 C CA . TYR A 1 106 ? 1.747 0.056 -14.506 1.00 98.31 106 TYR A CA 1
ATOM 846 C C . TYR A 1 106 ? 1.024 0.836 -15.609 1.00 98.31 106 TYR A C 1
ATOM 848 O O . TYR A 1 106 ? 0.033 0.349 -16.148 1.00 98.31 106 TYR A O 1
ATOM 856 N N . LYS A 1 107 ? 1.538 2.017 -15.955 1.00 97.50 107 LYS A N 1
ATOM 857 C CA . LYS A 1 107 ? 1.062 2.806 -17.090 1.00 97.50 107 LYS A CA 1
ATOM 858 C C . LYS A 1 107 ? 1.161 2.011 -18.386 1.00 97.50 107 LYS A C 1
ATOM 860 O O . LYS A 1 107 ? 2.179 1.356 -18.626 1.00 97.50 107 LYS A O 1
ATOM 865 N N . ASP A 1 108 ? 0.165 2.164 -19.245 1.00 96.81 108 ASP A N 1
ATOM 866 C CA . ASP A 1 108 ? 0.194 1.576 -20.580 1.00 96.81 108 ASP A CA 1
ATOM 867 C C . ASP A 1 108 ? 1.330 2.154 -21.445 1.00 96.81 108 ASP A C 1
ATOM 869 O O . ASP A 1 108 ? 1.598 3.364 -21.473 1.00 96.81 108 ASP A O 1
ATOM 873 N N . ASP A 1 109 ? 2.009 1.261 -22.162 1.00 96.31 109 ASP A N 1
ATOM 874 C CA . ASP A 1 109 ? 3.071 1.570 -23.115 1.00 96.31 109 ASP A CA 1
ATOM 875 C C . ASP A 1 109 ? 3.129 0.467 -24.183 1.00 96.31 109 ASP A C 1
ATOM 877 O O . ASP A 1 109 ? 3.401 -0.694 -23.873 1.00 96.31 109 ASP A O 1
ATOM 881 N N . ASP A 1 110 ? 2.904 0.836 -25.446 1.00 94.25 110 ASP A N 1
ATOM 882 C CA . ASP A 1 110 ? 2.787 -0.091 -26.586 1.00 94.25 110 ASP A CA 1
ATOM 883 C C . ASP A 1 110 ? 4.038 -0.959 -26.817 1.00 94.25 110 ASP A C 1
ATOM 885 O O . ASP A 1 110 ? 3.996 -2.006 -27.489 1.00 94.25 110 ASP A O 1
ATOM 889 N N . THR A 1 111 ? 5.178 -0.523 -26.275 1.00 93.12 111 THR A N 1
ATOM 890 C CA . THR A 1 111 ? 6.452 -1.237 -26.370 1.00 93.12 111 THR A CA 1
ATOM 891 C C . THR A 1 111 ? 6.551 -2.424 -25.418 1.00 93.12 111 THR A C 1
ATOM 893 O O . THR A 1 111 ? 7.394 -3.290 -25.649 1.00 93.12 111 THR A O 1
ATOM 896 N N . VAL A 1 112 ? 5.676 -2.504 -24.412 1.00 96.19 112 VAL A N 1
ATOM 897 C CA . VAL A 1 112 ? 5.634 -3.574 -23.408 1.00 96.19 112 VAL A CA 1
ATOM 898 C C . VAL A 1 112 ? 4.752 -4.712 -23.900 1.00 96.19 112 VAL A C 1
ATOM 900 O O . VAL A 1 112 ? 3.621 -4.492 -24.333 1.00 96.19 112 VAL A O 1
ATOM 903 N N . LYS A 1 113 ? 5.264 -5.944 -23.856 1.00 94.62 113 LYS A N 1
ATOM 904 C CA . LYS A 1 113 ? 4.513 -7.150 -24.235 1.00 94.62 113 LYS A CA 1
ATOM 905 C C . LYS A 1 113 ? 4.083 -7.983 -23.034 1.00 94.62 113 LYS A C 1
ATOM 907 O O . LYS A 1 113 ? 3.073 -8.678 -23.127 1.00 94.62 113 LYS A O 1
ATOM 912 N N . GLY A 1 114 ? 4.820 -7.927 -21.927 1.00 95.12 114 GLY A N 1
ATOM 913 C CA . GLY A 1 114 ? 4.457 -8.600 -20.685 1.00 95.12 114 GLY A CA 1
ATOM 914 C C . GLY A 1 114 ? 3.274 -7.948 -19.962 1.00 95.12 114 GLY A C 1
ATOM 915 O O . GLY A 1 114 ? 3.007 -6.756 -20.102 1.00 95.12 114 GLY A O 1
ATOM 916 N N . ASN A 1 115 ? 2.579 -8.734 -19.134 1.00 96.81 115 ASN A N 1
ATOM 917 C CA . ASN A 1 115 ? 1.618 -8.211 -18.165 1.00 96.81 115 ASN A CA 1
ATOM 918 C C . ASN A 1 115 ? 2.276 -8.145 -16.785 1.00 96.81 115 ASN A C 1
ATOM 920 O O . ASN A 1 115 ? 2.621 -9.172 -16.204 1.00 96.81 115 ASN A O 1
ATOM 924 N N . TYR A 1 116 ? 2.408 -6.930 -16.261 1.00 98.06 116 TYR A N 1
ATOM 925 C CA . TYR A 1 116 ? 3.045 -6.652 -14.973 1.00 98.06 116 TYR A CA 1
ATOM 926 C C . TYR A 1 116 ? 2.055 -6.194 -13.903 1.00 98.06 116 TYR A C 1
ATOM 928 O O . TYR A 1 116 ? 2.469 -5.701 -12.854 1.00 98.06 116 TYR A O 1
ATOM 936 N N . SER A 1 117 ? 0.758 -6.345 -14.164 1.00 98.19 117 SER A N 1
ATOM 937 C CA . SER A 1 117 ? -0.305 -6.016 -13.219 1.00 98.19 117 SER A CA 1
ATOM 938 C C . SER A 1 117 ? -0.437 -7.087 -12.131 1.00 98.19 117 SER A C 1
ATOM 940 O O . SER A 1 117 ? 0.087 -8.200 -12.230 1.00 98.19 117 SER A O 1
ATOM 942 N N . GLY A 1 118 ? -1.149 -6.740 -11.069 1.00 98.06 118 GLY A N 1
ATOM 943 C CA . GLY A 1 118 ? -1.491 -7.633 -9.972 1.00 98.06 118 GLY A CA 1
ATOM 944 C C . GLY A 1 118 ? -2.800 -7.192 -9.337 1.00 98.06 118 GLY A C 1
ATOM 945 O O . GLY A 1 118 ? -3.352 -6.148 -9.689 1.00 98.06 118 GLY A O 1
ATOM 946 N N . GLU A 1 119 ? -3.317 -7.992 -8.412 1.00 97.69 119 GLU A N 1
ATOM 947 C CA . GLU A 1 119 ? -4.602 -7.696 -7.793 1.00 97.69 119 GLU A CA 1
ATOM 948 C C . GLU A 1 119 ? -4.681 -8.062 -6.320 1.00 97.69 119 GLU A C 1
ATOM 950 O O . GLU A 1 119 ? -4.086 -9.032 -5.847 1.00 97.69 119 GLU A O 1
ATOM 955 N N . ILE A 1 120 ? -5.488 -7.282 -5.609 1.00 97.25 120 ILE A N 1
ATOM 956 C CA . ILE A 1 120 ? -5.894 -7.540 -4.235 1.00 97.25 120 ILE A CA 1
ATOM 957 C C . ILE A 1 120 ? -7.357 -7.980 -4.261 1.00 97.25 120 ILE A C 1
ATOM 959 O O . ILE A 1 120 ? -8.232 -7.268 -4.762 1.00 97.25 120 ILE A O 1
ATOM 963 N N . THR A 1 121 ? -7.617 -9.181 -3.750 1.00 96.56 121 THR A N 1
ATOM 964 C CA . THR A 1 121 ? -8.951 -9.792 -3.759 1.00 96.56 121 THR A CA 1
ATOM 965 C C . THR A 1 121 ? -9.721 -9.447 -2.488 1.00 96.56 121 THR A C 1
ATOM 967 O O . THR A 1 121 ? -9.158 -9.495 -1.399 1.00 96.56 121 THR A O 1
ATOM 970 N 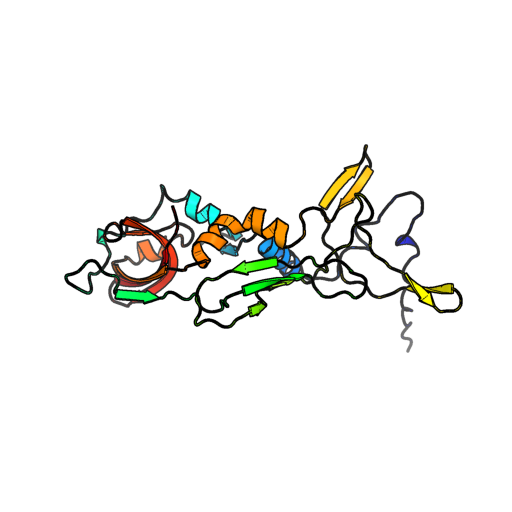N . CYS A 1 122 ? -11.016 -9.167 -2.632 1.00 94.94 122 CYS A N 1
ATOM 971 C CA . CYS A 1 122 ? -11.976 -9.027 -1.539 1.00 94.94 122 CYS A CA 1
ATOM 972 C C . CYS A 1 122 ? -13.158 -9.977 -1.791 1.00 94.94 122 CYS A C 1
ATOM 974 O O . CYS A 1 122 ? -13.891 -9.844 -2.772 1.00 94.94 122 CYS A O 1
ATOM 976 N N . LEU A 1 123 ? -13.342 -10.969 -0.924 1.00 92.88 123 LEU A N 1
ATOM 977 C CA . LEU A 1 123 ? -14.326 -12.044 -1.054 1.00 92.88 123 LEU A CA 1
ATOM 978 C C . LEU A 1 123 ? -15.715 -11.599 -0.574 1.00 92.88 123 LEU A C 1
ATOM 980 O O . LEU A 1 123 ? -16.324 -12.208 0.304 1.00 92.88 123 LEU A O 1
ATOM 984 N N . ILE A 1 124 ? -16.230 -10.525 -1.169 1.00 91.25 124 ILE A N 1
ATOM 985 C CA . ILE A 1 124 ? -17.572 -10.010 -0.898 1.00 91.25 124 ILE A CA 1
ATOM 986 C C . ILE A 1 124 ? -18.351 -9.979 -2.208 1.00 91.25 124 ILE A C 1
ATOM 988 O O . ILE A 1 124 ? -18.159 -9.116 -3.064 1.00 91.25 124 ILE A O 1
ATOM 992 N N . SER A 1 125 ? -19.24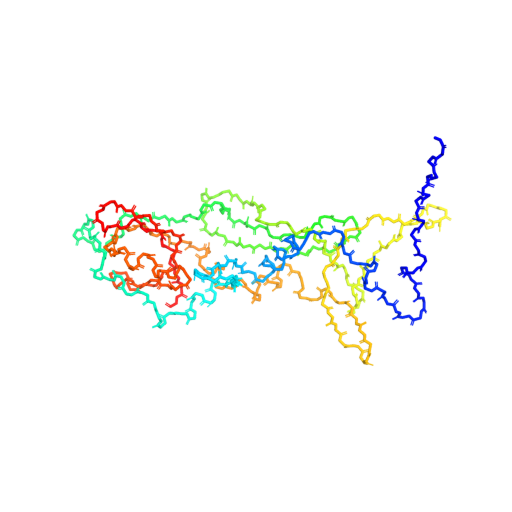0 -10.957 -2.375 1.00 90.19 125 SER A N 1
ATOM 993 C CA . SER A 1 125 ? -19.941 -11.211 -3.638 1.00 90.19 125 SER A CA 1
ATOM 994 C C . SER A 1 125 ? -20.847 -10.065 -4.099 1.00 90.19 125 SER A C 1
ATOM 996 O O . SER A 1 125 ? -21.128 -9.984 -5.296 1.00 90.19 125 SER A O 1
ATOM 998 N N . SER A 1 126 ? -21.272 -9.190 -3.181 1.00 90.88 126 SER A N 1
ATOM 999 C CA . SER A 1 126 ? -22.107 -8.015 -3.454 1.00 90.88 126 SER A CA 1
ATOM 1000 C C . SER A 1 126 ? -21.342 -6.800 -3.991 1.00 90.88 126 SER A C 1
ATOM 1002 O O . SER A 1 126 ? -21.983 -5.860 -4.455 1.00 90.88 126 SER A O 1
ATOM 1004 N N . LEU A 1 127 ? -20.005 -6.793 -3.943 1.00 93.00 127 LEU A N 1
ATOM 1005 C CA . LEU A 1 127 ? -19.195 -5.706 -4.503 1.00 93.00 127 LEU A CA 1
ATOM 1006 C C . LEU A 1 127 ? -19.157 -5.755 -6.037 1.00 93.00 127 LEU A C 1
ATOM 1008 O O . LEU A 1 127 ? -19.400 -6.799 -6.648 1.00 93.00 127 LEU A O 1
ATOM 1012 N N . GLU A 1 128 ? -18.765 -4.639 -6.656 1.00 95.00 128 GLU A N 1
ATOM 1013 C CA . GLU A 1 128 ? -18.356 -4.588 -8.065 1.00 95.00 128 GLU A CA 1
ATOM 1014 C C . GLU A 1 128 ? -17.343 -5.702 -8.388 1.00 95.00 128 GLU A C 1
ATOM 1016 O O . GLU A 1 128 ? -16.549 -6.108 -7.540 1.00 95.00 128 GLU A O 1
ATOM 1021 N N . LYS A 1 129 ? -17.354 -6.222 -9.621 1.00 96.38 129 LYS A N 1
ATOM 1022 C CA . LYS A 1 129 ? -16.509 -7.366 -9.999 1.00 96.38 129 LYS A CA 1
ATOM 1023 C C . LYS A 1 129 ? -15.021 -7.046 -10.039 1.00 96.38 129 LYS A C 1
ATOM 1025 O O . LYS A 1 129 ? -14.210 -7.868 -9.623 1.00 96.38 129 LYS A O 1
ATOM 1030 N N . SER A 1 130 ? -14.655 -5.890 -10.569 1.00 97.12 130 SER A N 1
ATOM 1031 C CA . SER A 1 130 ? -13.262 -5.503 -10.732 1.00 97.12 130 SER A CA 1
ATOM 1032 C C . SER A 1 130 ? -13.173 -3.998 -10.819 1.00 97.12 130 SER A C 1
ATOM 1034 O O . SER A 1 130 ? -13.991 -3.396 -11.498 1.00 97.12 130 SER A O 1
ATOM 1036 N N . ARG A 1 131 ? -12.145 -3.416 -10.213 1.00 96.56 131 ARG A N 1
ATOM 1037 C CA . ARG A 1 131 ? -11.836 -1.996 -10.348 1.00 96.56 131 ARG A CA 1
ATOM 1038 C C . ARG A 1 131 ? -10.345 -1.772 -10.469 1.00 96.56 131 ARG A C 1
ATOM 1040 O O . ARG A 1 131 ? -9.548 -2.582 -9.996 1.00 96.56 131 ARG A O 1
ATOM 1047 N N . GLU A 1 132 ? -9.977 -0.623 -11.005 1.00 96.69 132 GLU A N 1
ATOM 1048 C CA . GLU A 1 132 ? -8.629 -0.104 -10.838 1.00 96.69 132 GLU A CA 1
ATOM 1049 C C . GLU A 1 132 ? -8.471 0.475 -9.425 1.00 96.69 132 GLU A C 1
ATOM 1051 O O . GLU A 1 132 ? -9.288 1.275 -8.955 1.00 96.69 132 GLU A O 1
ATOM 1056 N N . MET A 1 133 ? -7.445 0.006 -8.723 1.00 94.94 133 MET A N 1
ATOM 1057 C CA . MET A 1 133 ? -7.054 0.502 -7.406 1.00 94.94 133 MET A CA 1
ATOM 1058 C C . MET A 1 133 ? -5.969 1.564 -7.533 1.00 94.94 133 MET A C 1
ATOM 1060 O O . MET A 1 133 ? -6.032 2.587 -6.855 1.00 94.94 133 MET A O 1
ATOM 1064 N N . ALA A 1 134 ? -4.989 1.317 -8.404 1.00 95.75 134 ALA A N 1
ATOM 1065 C CA . ALA A 1 134 ? -3.924 2.257 -8.706 1.00 95.75 134 ALA A CA 1
ATOM 1066 C C . ALA A 1 134 ? -3.306 1.982 -10.083 1.00 95.75 134 ALA A C 1
ATOM 1068 O O . ALA A 1 134 ? -3.108 0.828 -10.472 1.00 95.75 134 ALA A O 1
ATOM 1069 N N . GLU A 1 135 ? -2.913 3.058 -10.757 1.00 97.44 135 GLU A N 1
ATOM 1070 C CA . GLU A 1 135 ? -2.052 3.044 -11.934 1.00 97.44 135 GLU A CA 1
ATOM 1071 C C . GLU A 1 135 ? -0.798 3.881 -11.648 1.00 97.44 135 GLU A C 1
ATOM 1073 O O . GLU A 1 135 ? -0.881 5.054 -11.269 1.00 97.44 135 GLU A O 1
ATOM 1078 N N . LEU A 1 136 ? 0.385 3.278 -11.796 1.00 97.56 136 LEU A N 1
ATOM 1079 C CA . LEU A 1 136 ? 1.646 4.008 -11.656 1.00 97.56 136 LEU A CA 1
ATOM 1080 C C . LEU A 1 136 ? 1.892 4.904 -12.869 1.00 97.56 136 LEU A C 1
ATOM 1082 O O . LEU A 1 136 ? 1.498 4.580 -13.979 1.00 97.56 136 LEU A O 1
ATOM 1086 N N . LYS A 1 137 ? 2.657 5.990 -12.694 1.00 96.06 137 LYS A N 1
ATOM 1087 C CA . LYS A 1 137 ? 3.141 6.803 -13.831 1.00 96.06 137 LYS A CA 1
ATOM 1088 C C . LYS A 1 137 ? 4.279 6.142 -14.619 1.00 96.06 137 LYS A C 1
ATOM 1090 O O . LYS A 1 137 ? 4.640 6.632 -15.689 1.00 96.06 137 LYS A O 1
ATOM 1095 N N . PHE A 1 138 ? 4.832 5.057 -14.086 1.00 97.19 138 PHE A N 1
ATOM 1096 C CA . PHE A 1 138 ? 5.817 4.205 -14.740 1.00 97.19 138 PHE A CA 1
ATOM 1097 C C . PHE A 1 138 ? 5.115 3.092 -15.501 1.00 97.19 138 PHE A C 1
ATOM 1099 O O . PHE A 1 138 ? 4.113 2.570 -15.019 1.00 97.19 138 PHE A O 1
ATOM 1106 N N . ALA A 1 139 ? 5.670 2.691 -16.636 1.00 97.88 139 ALA A N 1
ATOM 1107 C CA . ALA A 1 139 ? 5.245 1.475 -17.316 1.00 97.88 139 ALA A CA 1
ATOM 1108 C C . ALA A 1 139 ? 6.045 0.256 -16.824 1.00 97.88 139 ALA A C 1
ATOM 1110 O O . ALA A 1 139 ? 7.112 0.399 -16.219 1.00 97.88 139 ALA A O 1
ATOM 1111 N N . GLY A 1 140 ? 5.524 -0.945 -17.082 1.00 97.50 140 GLY A N 1
ATOM 1112 C CA . GLY A 1 140 ? 6.238 -2.197 -16.825 1.00 97.50 140 GLY A CA 1
ATOM 1113 C C . GLY A 1 140 ? 7.382 -2.395 -17.820 1.00 97.50 140 GLY A C 1
ATOM 1114 O O . GLY A 1 140 ? 7.422 -1.726 -18.852 1.00 97.50 140 GLY A O 1
ATOM 1115 N N . CYS A 1 141 ? 8.330 -3.287 -17.541 1.00 97.31 141 CYS A N 1
ATOM 1116 C CA . CYS A 1 141 ? 9.488 -3.475 -18.416 1.00 97.31 141 CYS A CA 1
ATOM 1117 C C . CYS A 1 141 ? 9.707 -4.946 -18.772 1.00 97.31 141 CYS A C 1
ATOM 1119 O O . CYS A 1 141 ? 9.814 -5.799 -17.890 1.00 97.31 141 CYS A O 1
ATOM 1121 N N . ASP A 1 142 ? 9.805 -5.218 -20.075 1.00 96.69 142 ASP A N 1
ATOM 1122 C CA . ASP A 1 142 ? 10.173 -6.533 -20.587 1.00 96.69 142 ASP A CA 1
ATOM 1123 C C . ASP A 1 142 ? 11.640 -6.844 -20.262 1.00 96.69 142 ASP A C 1
ATOM 1125 O O . ASP A 1 142 ? 12.475 -5.951 -20.120 1.00 96.69 142 ASP A O 1
ATOM 1129 N N . MET A 1 143 ? 11.966 -8.130 -20.154 1.00 94.12 143 MET A N 1
ATOM 1130 C CA . MET A 1 143 ? 13.318 -8.601 -19.855 1.00 94.12 143 MET A CA 1
ATOM 1131 C C . MET A 1 143 ? 13.921 -9.300 -21.072 1.00 94.12 143 MET A C 1
ATOM 1133 O O . MET A 1 143 ? 13.250 -10.072 -21.759 1.00 94.12 143 MET A O 1
ATOM 1137 N N . ARG A 1 144 ? 15.217 -9.088 -21.311 1.00 90.50 144 ARG A N 1
ATOM 1138 C CA . ARG A 1 144 ? 16.028 -9.872 -22.249 1.00 90.50 144 ARG A CA 1
ATOM 1139 C C . ARG A 1 144 ? 17.161 -10.538 -21.474 1.00 90.50 144 ARG A C 1
ATOM 1141 O O . ARG A 1 144 ? 18.194 -9.930 -21.208 1.00 90.50 144 ARG A O 1
ATOM 1148 N N . GLY A 1 145 ? 16.952 -11.799 -21.099 1.00 87.88 145 GLY A N 1
ATOM 1149 C CA . GLY A 1 145 ? 17.811 -12.457 -20.116 1.00 87.88 145 GLY A CA 1
ATOM 1150 C C . GLY A 1 145 ? 17.648 -11.783 -18.754 1.00 87.88 145 GLY A C 1
ATOM 1151 O O . GLY A 1 145 ? 16.527 -11.634 -18.279 1.00 87.88 145 GLY A O 1
ATOM 1152 N N . ILE A 1 146 ? 18.755 -11.348 -18.156 1.00 84.56 146 ILE A N 1
ATOM 1153 C CA . ILE A 1 146 ? 18.770 -10.676 -16.845 1.00 84.56 146 ILE A CA 1
ATOM 1154 C C . ILE A 1 146 ? 18.659 -9.146 -16.934 1.00 84.56 146 ILE A C 1
ATOM 1156 O O . ILE A 1 146 ? 18.678 -8.468 -15.915 1.00 84.56 146 ILE A O 1
ATOM 1160 N N . THR A 1 147 ? 18.566 -8.578 -18.136 1.00 88.75 147 THR A N 1
ATOM 1161 C CA . THR A 1 147 ? 18.580 -7.123 -18.349 1.00 88.75 147 THR A CA 1
ATOM 1162 C C . THR A 1 147 ? 17.215 -6.628 -18.802 1.00 88.75 147 THR A C 1
ATOM 1164 O O . THR A 1 147 ? 16.591 -7.220 -19.686 1.00 88.75 147 THR A O 1
ATOM 1167 N N . ALA A 1 148 ? 16.761 -5.525 -18.211 1.00 92.50 148 ALA A N 1
ATOM 1168 C CA . ALA A 1 148 ? 15.570 -4.811 -18.641 1.00 92.50 148 ALA A CA 1
ATOM 1169 C C . ALA A 1 148 ? 15.736 -4.301 -20.079 1.00 92.50 148 ALA A C 1
ATOM 1171 O O . ALA A 1 148 ? 16.782 -3.771 -20.456 1.00 92.50 148 ALA A O 1
ATOM 1172 N N . PHE A 1 149 ? 14.702 -4.461 -20.895 1.00 91.00 149 PHE A N 1
ATOM 1173 C CA . PHE A 1 149 ? 14.742 -4.171 -22.319 1.00 91.00 149 PHE A CA 1
ATOM 1174 C C . PHE A 1 149 ? 13.623 -3.205 -22.707 1.00 91.00 149 PHE A C 1
ATOM 1176 O O . PHE A 1 149 ? 12.440 -3.519 -22.607 1.00 91.00 149 PHE A O 1
ATOM 1183 N N . ILE A 1 150 ? 14.016 -2.036 -23.216 1.00 90.56 150 ILE A N 1
ATOM 1184 C CA . ILE A 1 150 ? 13.103 -1.010 -23.722 1.00 90.56 150 ILE A CA 1
ATOM 1185 C C . ILE A 1 150 ? 13.348 -0.857 -25.219 1.00 90.56 150 ILE A C 1
ATOM 1187 O O . ILE A 1 150 ? 14.457 -0.551 -25.660 1.00 90.56 150 ILE A O 1
ATOM 1191 N N . ARG A 1 151 ? 12.304 -1.056 -26.026 1.00 88.12 151 ARG A N 1
ATOM 1192 C CA . ARG A 1 151 ? 12.392 -0.847 -27.471 1.00 88.12 151 ARG A CA 1
ATOM 1193 C C . ARG A 1 151 ? 12.243 0.642 -27.772 1.00 88.12 151 ARG A C 1
ATOM 1195 O O . ARG A 1 151 ? 11.132 1.154 -27.763 1.00 88.12 151 ARG A O 1
ATOM 1202 N N . LEU A 1 152 ? 13.345 1.325 -28.068 1.00 87.94 152 LEU A N 1
ATOM 1203 C CA . LEU A 1 152 ? 13.325 2.755 -28.408 1.00 87.94 152 LEU A CA 1
ATOM 1204 C C . LEU A 1 152 ? 13.033 3.031 -29.885 1.00 87.94 152 LEU A C 1
ATOM 1206 O O . LEU A 1 152 ? 12.539 4.103 -30.215 1.00 87.94 152 LEU A O 1
ATOM 1210 N N . TYR A 1 153 ? 13.301 2.066 -30.765 1.00 87.62 153 TYR A N 1
ATOM 1211 C CA . TYR A 1 153 ? 13.123 2.230 -32.205 1.00 87.62 153 TYR A CA 1
ATOM 1212 C C . TYR A 1 153 ? 12.028 1.316 -32.745 1.00 87.62 153 TYR A C 1
ATOM 1214 O O . TYR A 1 153 ? 11.965 0.127 -32.412 1.00 87.62 153 TYR A O 1
ATOM 1222 N N . LYS A 1 154 ? 11.207 1.872 -33.631 1.00 87.81 154 LYS A N 1
ATOM 1223 C CA . LYS A 1 154 ? 10.398 1.122 -34.594 1.00 87.81 154 LYS A CA 1
ATOM 1224 C C . LYS A 1 154 ? 11.055 1.238 -35.969 1.00 87.81 154 LYS A C 1
ATOM 1226 O O . LYS A 1 154 ? 11.689 2.247 -36.261 1.00 87.81 154 LYS A O 1
ATOM 1231 N N . TYR A 1 155 ? 10.915 0.206 -36.787 1.00 86.94 155 TYR A N 1
ATOM 1232 C CA . TYR A 1 155 ? 11.435 0.192 -38.151 1.00 86.94 155 TYR A CA 1
ATOM 1233 C C . TYR A 1 155 ? 10.258 0.204 -39.120 1.00 86.94 155 TYR A C 1
ATOM 1235 O O . TYR A 1 155 ? 9.280 -0.514 -38.894 1.00 86.94 155 TYR A O 1
ATOM 1243 N N . ASP A 1 156 ? 10.330 1.038 -40.152 1.00 85.12 156 ASP A N 1
ATOM 1244 C CA . ASP A 1 156 ? 9.344 1.036 -41.231 1.00 85.12 156 ASP A CA 1
ATOM 1245 C C . ASP A 1 156 ? 9.583 -0.120 -42.225 1.00 85.12 156 ASP A C 1
ATOM 1247 O O . ASP A 1 156 ? 10.508 -0.924 -42.074 1.00 85.12 156 ASP A O 1
ATOM 1251 N N . GLY A 1 157 ? 8.721 -0.227 -43.242 1.00 81.62 157 GLY A N 1
ATOM 1252 C CA . GLY A 1 157 ? 8.819 -1.265 -44.277 1.00 81.62 157 GLY A CA 1
ATOM 1253 C C . GLY A 1 157 ? 10.073 -1.174 -45.157 1.00 81.62 157 GLY A C 1
ATOM 1254 O O . GLY A 1 157 ? 10.378 -2.131 -45.863 1.00 81.62 157 GLY A O 1
ATOM 1255 N N . GLU A 1 158 ? 10.807 -0.061 -45.094 1.00 86.25 158 GLU A N 1
ATOM 1256 C CA . GLU A 1 158 ? 12.067 0.177 -45.807 1.00 86.25 158 GLU A CA 1
ATOM 1257 C C . GLU A 1 158 ? 13.292 -0.024 -44.890 1.00 86.25 158 GLU A C 1
ATOM 1259 O O . GLU A 1 158 ? 14.434 0.104 -45.331 1.00 86.25 158 GLU A O 1
ATOM 1264 N N . GLY A 1 159 ? 13.076 -0.383 -43.617 1.00 84.25 159 GLY A N 1
ATOM 1265 C CA . GLY A 1 159 ? 14.129 -0.629 -42.631 1.00 84.25 159 GLY A CA 1
ATOM 1266 C C . GLY A 1 159 ? 14.688 0.635 -41.973 1.00 84.25 159 GLY A C 1
ATOM 1267 O O . GLY A 1 159 ? 15.697 0.557 -41.267 1.00 84.25 159 GLY A O 1
ATOM 1268 N N . LYS A 1 160 ? 14.055 1.798 -42.157 1.00 88.56 160 LYS A N 1
ATOM 1269 C CA . LYS A 1 160 ? 14.460 3.047 -41.506 1.00 88.56 160 LYS A CA 1
ATOM 1270 C C . LYS A 1 160 ? 13.995 3.057 -40.051 1.00 88.56 160 LYS A C 1
ATOM 1272 O O . LYS A 1 160 ? 12.839 2.767 -39.750 1.00 88.56 160 LYS A O 1
ATOM 1277 N N . ALA A 1 161 ? 14.906 3.403 -39.143 1.00 87.94 161 ALA A N 1
ATOM 1278 C CA . ALA A 1 161 ? 14.617 3.494 -37.717 1.00 87.94 161 ALA A CA 1
ATOM 1279 C C . ALA A 1 161 ? 13.961 4.838 -37.364 1.00 87.94 161 ALA A C 1
ATOM 1281 O O . ALA A 1 161 ? 14.482 5.904 -37.691 1.00 87.94 161 ALA A O 1
ATOM 1282 N N . GLU A 1 162 ? 12.861 4.782 -36.622 1.00 87.81 162 GLU A N 1
ATOM 1283 C CA . GLU A 1 162 ? 12.203 5.936 -36.018 1.00 87.81 162 GLU A CA 1
ATOM 1284 C C . GLU A 1 162 ? 12.165 5.766 -34.500 1.00 87.81 162 GLU A C 1
ATOM 1286 O O . GLU A 1 162 ? 11.754 4.719 -33.989 1.00 87.81 162 GLU A O 1
ATOM 1291 N N . LEU A 1 163 ? 12.573 6.807 -33.769 1.00 85.81 163 LEU A N 1
ATOM 1292 C CA . LEU A 1 163 ? 12.438 6.838 -32.316 1.00 85.81 163 LEU A CA 1
ATOM 1293 C C . LEU A 1 163 ? 10.948 6.861 -31.951 1.00 85.81 163 LEU A C 1
ATOM 1295 O O . LEU A 1 163 ? 10.185 7.675 -32.472 1.00 85.81 163 LEU A O 1
ATOM 1299 N N . GLN A 1 164 ? 10.536 5.985 -31.040 1.00 88.81 164 GLN A N 1
ATOM 1300 C CA . GLN A 1 164 ? 9.173 5.957 -30.524 1.00 88.81 164 GLN A CA 1
ATOM 1301 C C . GLN A 1 164 ? 9.106 6.484 -29.094 1.00 88.81 164 GLN A C 1
ATOM 1303 O O . GLN A 1 164 ? 10.056 6.387 -28.317 1.00 88.81 164 GLN A O 1
ATOM 1308 N N . LYS A 1 165 ? 7.953 7.058 -28.746 1.00 87.75 165 LYS A N 1
ATOM 1309 C CA . LYS A 1 165 ? 7.695 7.547 -27.396 1.00 87.75 165 LYS A CA 1
ATOM 1310 C C . LYS A 1 165 ? 7.524 6.357 -26.454 1.00 87.75 165 LYS A C 1
ATOM 1312 O O . LYS A 1 165 ? 6.646 5.531 -26.671 1.00 87.75 165 LYS A O 1
ATOM 1317 N N . VAL A 1 166 ? 8.321 6.327 -25.394 1.00 92.06 166 VAL A N 1
ATOM 1318 C CA . VAL A 1 166 ? 8.209 5.355 -24.302 1.00 92.06 166 VAL A CA 1
ATOM 1319 C C . VAL A 1 166 ? 7.878 6.074 -22.998 1.00 92.06 166 VAL A C 1
ATOM 1321 O O . VAL A 1 166 ? 8.234 7.237 -22.802 1.00 92.06 166 VAL A O 1
ATOM 1324 N N . GLN A 1 167 ? 7.163 5.400 -22.107 1.00 94.81 167 GLN A N 1
ATOM 1325 C CA . GLN A 1 167 ? 6.934 5.850 -20.736 1.00 94.81 167 GLN A CA 1
ATOM 1326 C C . GLN A 1 167 ? 8.207 5.663 -19.886 1.00 94.81 167 GLN A C 1
ATOM 1328 O O . GLN A 1 167 ? 9.104 4.897 -20.244 1.00 94.81 167 GLN A O 1
ATOM 1333 N N . PRO A 1 168 ? 8.331 6.321 -18.729 1.00 94.44 168 PRO A N 1
ATOM 1334 C CA . PRO A 1 168 ? 9.445 6.044 -17.831 1.00 94.44 168 PRO A CA 1
ATOM 1335 C C . PRO A 1 168 ? 9.322 4.661 -17.177 1.00 94.44 168 PRO A C 1
ATOM 1337 O O . PRO A 1 168 ? 8.217 4.135 -17.016 1.00 94.44 168 PRO A O 1
ATOM 1340 N N . ARG A 1 169 ? 10.457 4.082 -16.768 1.00 93.88 169 ARG A N 1
ATOM 1341 C CA . ARG A 1 169 ? 10.543 2.801 -16.046 1.00 93.88 169 ARG A CA 1
ATOM 1342 C C . ARG A 1 169 ? 11.182 2.995 -14.678 1.00 93.88 169 ARG A C 1
ATOM 1344 O O . ARG A 1 169 ? 12.053 3.844 -14.520 1.00 93.88 169 ARG A O 1
ATOM 1351 N N . ILE A 1 170 ? 10.769 2.172 -13.723 1.00 94.31 170 ILE A N 1
ATOM 1352 C CA . ILE A 1 170 ? 11.505 1.953 -12.480 1.00 94.31 170 ILE A CA 1
ATOM 1353 C C . ILE A 1 170 ? 12.194 0.596 -12.579 1.00 94.31 170 ILE A C 1
ATOM 1355 O O . ILE A 1 170 ? 11.551 -0.392 -12.926 1.00 94.31 170 ILE A O 1
ATOM 1359 N N . LEU A 1 171 ? 13.501 0.567 -12.337 1.00 93.88 171 LEU A N 1
ATOM 1360 C CA . LEU A 1 171 ? 14.335 -0.630 -12.411 1.00 93.88 171 LEU A CA 1
ATOM 1361 C C . LEU A 1 171 ? 15.074 -0.799 -11.085 1.00 93.88 171 LEU A C 1
ATOM 1363 O O . LEU A 1 171 ? 15.388 0.190 -10.421 1.00 93.88 171 LEU A O 1
ATOM 1367 N N . LEU A 1 172 ? 15.364 -2.043 -10.720 1.00 93.25 172 LEU A N 1
ATOM 1368 C CA . LEU A 1 172 ? 16.307 -2.341 -9.649 1.00 93.25 172 LEU A CA 1
ATOM 1369 C C . LEU A 1 172 ? 17.717 -2.397 -10.229 1.00 93.25 172 LEU A C 1
ATOM 1371 O O . LEU A 1 172 ? 17.922 -2.873 -11.345 1.00 93.25 172 LEU A O 1
ATOM 1375 N N . GLU A 1 173 ? 18.675 -1.908 -9.455 1.00 90.50 173 GLU A N 1
ATOM 1376 C CA . GLU A 1 173 ? 20.088 -2.056 -9.765 1.00 90.50 173 GLU A CA 1
ATOM 1377 C C . GLU A 1 173 ? 20.580 -3.438 -9.318 1.00 90.50 173 GLU A C 1
ATOM 1379 O O . GLU A 1 173 ? 20.437 -3.807 -8.152 1.00 90.50 173 GLU A O 1
ATOM 1384 N N . GLU A 1 174 ? 21.199 -4.186 -10.228 1.00 87.38 174 GLU A N 1
ATOM 1385 C CA . GLU A 1 174 ? 21.906 -5.429 -9.931 1.00 87.38 174 GLU A CA 1
ATOM 1386 C C . GLU A 1 174 ? 23.385 -5.308 -10.307 1.00 87.38 174 GLU A C 1
ATOM 1388 O O . GLU A 1 174 ? 23.736 -4.888 -11.413 1.00 87.38 174 GLU A O 1
ATOM 1393 N N . ASN A 1 175 ? 24.268 -5.713 -9.390 1.00 81.44 175 ASN A N 1
ATOM 1394 C CA . ASN A 1 175 ? 25.696 -5.812 -9.674 1.00 81.44 175 ASN A CA 1
ATOM 1395 C C . ASN A 1 175 ? 25.946 -6.977 -10.639 1.00 81.44 175 ASN A C 1
ATOM 1397 O O . ASN A 1 175 ? 25.586 -8.120 -10.364 1.00 81.44 175 ASN A O 1
ATOM 1401 N N . ASN A 1 176 ? 26.610 -6.677 -11.746 1.00 77.75 176 ASN A N 1
ATOM 1402 C CA . ASN A 1 176 ? 26.981 -7.614 -12.787 1.00 77.75 176 ASN A CA 1
ATOM 1403 C C . ASN A 1 176 ? 28.505 -7.610 -12.975 1.00 77.75 176 ASN A C 1
ATOM 1405 O O . ASN A 1 176 ? 29.030 -7.086 -13.957 1.00 77.75 176 ASN A O 1
ATOM 1409 N N . GLY A 1 177 ? 29.229 -8.142 -11.988 1.00 74.12 177 GLY A N 1
ATOM 1410 C CA . GLY A 1 177 ? 30.687 -8.283 -12.059 1.00 74.12 177 GLY A CA 1
ATOM 1411 C C . GLY A 1 177 ? 31.441 -6.950 -12.023 1.00 74.12 177 GLY A C 1
ATOM 1412 O O . GLY A 1 177 ? 32.426 -6.786 -12.737 1.00 74.12 177 GLY A O 1
ATOM 1413 N N . GLY A 1 178 ? 30.974 -5.990 -11.217 1.00 76.00 178 GLY A N 1
ATOM 1414 C CA . GLY A 1 178 ? 31.549 -4.639 -11.130 1.00 76.00 178 GLY A CA 1
ATOM 1415 C C . GLY A 1 178 ? 30.928 -3.627 -12.099 1.00 76.00 178 GLY A C 1
ATOM 1416 O O . GLY A 1 178 ? 31.254 -2.445 -12.028 1.00 76.00 178 GLY A O 1
ATOM 1417 N N . LEU A 1 179 ? 30.009 -4.073 -12.960 1.00 75.94 179 LEU A N 1
ATOM 1418 C CA . LEU A 1 179 ? 29.111 -3.223 -13.741 1.00 75.94 179 LEU A CA 1
ATOM 1419 C C . LEU A 1 179 ? 27.720 -3.186 -13.100 1.00 75.94 179 LEU A C 1
ATOM 1421 O O . LEU A 1 179 ? 27.369 -4.050 -12.298 1.00 75.94 179 LEU A O 1
ATOM 1425 N N . SER A 1 180 ? 26.924 -2.189 -13.472 1.00 81.00 180 SER A N 1
ATOM 1426 C CA . SER A 1 180 ? 25.546 -2.022 -13.013 1.00 81.00 180 SER A CA 1
ATOM 1427 C C . SER A 1 180 ? 24.574 -2.433 -14.121 1.00 81.00 180 SER A C 1
ATOM 1429 O O . SER A 1 180 ? 24.736 -2.023 -15.273 1.00 81.00 180 SER A O 1
ATOM 1431 N N . ASN A 1 181 ? 23.592 -3.274 -13.797 1.00 85.94 181 ASN A N 1
ATOM 1432 C CA . ASN A 1 181 ? 22.534 -3.704 -14.706 1.00 85.94 181 ASN A CA 1
ATOM 1433 C C . ASN A 1 181 ? 21.166 -3.311 -14.140 1.00 85.94 181 ASN A C 1
ATOM 1435 O O . ASN A 1 181 ? 20.888 -3.533 -12.965 1.00 85.94 181 ASN A O 1
ATOM 1439 N N . GLY A 1 182 ? 20.294 -2.766 -14.986 1.00 89.81 182 GLY A N 1
ATOM 1440 C CA . GLY A 1 182 ? 18.901 -2.526 -14.626 1.00 89.81 182 GLY A CA 1
ATOM 1441 C C . GLY A 1 182 ? 18.068 -3.788 -14.835 1.00 89.81 182 GLY A C 1
ATOM 1442 O O . GLY A 1 182 ? 18.030 -4.325 -15.943 1.00 89.81 182 GLY A O 1
ATOM 1443 N N . THR A 1 183 ? 17.361 -4.238 -13.802 1.00 93.56 183 THR A N 1
ATOM 1444 C CA . THR A 1 183 ? 16.441 -5.382 -13.862 1.00 93.56 183 THR A CA 1
ATOM 1445 C C . THR A 1 183 ? 15.013 -4.952 -13.529 1.00 93.56 183 THR A C 1
ATOM 1447 O O . THR A 1 183 ? 14.786 -4.028 -12.746 1.00 93.56 183 THR A O 1
ATOM 1450 N N . PHE A 1 184 ? 14.033 -5.643 -14.108 1.00 96.56 184 PHE A N 1
ATOM 1451 C CA . PHE A 1 184 ? 12.617 -5.543 -13.730 1.00 96.56 184 PHE A CA 1
ATOM 1452 C C . PHE A 1 184 ? 12.128 -6.794 -12.981 1.00 96.56 184 PHE A C 1
ATOM 1454 O O . PHE A 1 184 ? 10.939 -6.975 -12.712 1.00 96.56 184 PHE A O 1
ATOM 1461 N N . THR A 1 185 ? 13.053 -7.685 -12.633 1.00 94.50 185 THR A N 1
ATOM 1462 C CA . THR A 1 185 ? 12.752 -8.901 -11.879 1.00 94.50 185 THR A CA 1
ATOM 1463 C C . THR A 1 185 ? 12.191 -8.531 -10.502 1.00 94.50 185 THR A C 1
ATOM 1465 O O . THR A 1 185 ? 12.693 -7.619 -9.853 1.00 94.50 185 THR A O 1
ATOM 1468 N N . GLN A 1 186 ? 11.126 -9.216 -10.064 1.00 95.06 186 GLN A N 1
ATOM 1469 C CA . GLN A 1 186 ? 10.375 -8.935 -8.824 1.00 95.06 186 GLN A CA 1
ATOM 1470 C C . GLN A 1 186 ? 9.649 -7.580 -8.762 1.00 95.06 186 GLN A C 1
ATOM 1472 O O . GLN A 1 186 ? 9.087 -7.244 -7.720 1.00 95.06 186 GLN A O 1
ATOM 1477 N N . LEU A 1 187 ? 9.617 -6.813 -9.856 1.00 97.44 187 LEU A N 1
ATOM 1478 C CA . LEU A 1 187 ? 8.849 -5.570 -9.928 1.00 97.44 187 LEU A CA 1
ATOM 1479 C C . LEU A 1 187 ? 7.454 -5.761 -10.537 1.00 97.44 187 LEU A C 1
ATOM 1481 O O . LEU A 1 187 ? 6.695 -4.802 -10.620 1.00 97.44 187 LEU A O 1
ATOM 1485 N N . SER A 1 188 ? 7.045 -6.970 -10.932 1.00 98.06 188 SER A N 1
ATOM 1486 C CA . SER A 1 188 ? 5.639 -7.182 -11.303 1.00 98.06 188 SER A CA 1
ATOM 1487 C C . SER A 1 188 ? 4.734 -6.920 -10.092 1.00 98.06 188 SER A C 1
ATOM 1489 O O . SER A 1 188 ? 5.095 -7.262 -8.966 1.00 98.06 188 SER A O 1
ATOM 1491 N N . PHE A 1 189 ? 3.537 -6.356 -10.287 1.00 98.44 189 PHE A N 1
ATOM 1492 C CA . PHE A 1 189 ? 2.610 -6.167 -9.167 1.00 98.44 189 PHE A CA 1
ATOM 1493 C C . PHE A 1 189 ? 2.210 -7.496 -8.522 1.00 98.44 189 PHE A C 1
ATOM 1495 O O . PHE A 1 189 ? 1.964 -7.538 -7.324 1.00 98.44 189 PHE A O 1
ATOM 1502 N N . THR A 1 190 ? 2.230 -8.601 -9.270 1.00 97.81 190 THR A N 1
ATOM 1503 C CA . THR A 1 190 ? 2.063 -9.944 -8.699 1.00 97.81 190 THR A CA 1
ATOM 1504 C C . THR A 1 190 ? 3.151 -10.277 -7.666 1.00 97.81 190 THR A C 1
ATOM 1506 O O . THR A 1 190 ? 2.832 -10.810 -6.604 1.00 97.81 190 THR A O 1
ATOM 1509 N N . ASP A 1 191 ? 4.419 -9.959 -7.937 1.00 97.75 191 ASP A N 1
ATOM 1510 C CA . ASP A 1 191 ? 5.533 -10.210 -7.007 1.00 97.75 191 ASP A CA 1
ATOM 1511 C C . ASP A 1 191 ? 5.550 -9.206 -5.853 1.00 97.75 191 ASP A C 1
ATOM 1513 O O . ASP A 1 191 ? 5.712 -9.578 -4.690 1.00 97.75 191 ASP A O 1
ATOM 1517 N N . ILE A 1 192 ? 5.326 -7.933 -6.173 1.00 97.94 192 ILE A N 1
ATOM 1518 C CA . ILE A 1 192 ? 5.252 -6.834 -5.214 1.00 97.94 192 ILE A CA 1
ATOM 1519 C C . ILE A 1 192 ? 4.165 -7.096 -4.167 1.00 97.94 192 ILE A C 1
ATOM 1521 O O . ILE A 1 192 ? 4.426 -6.984 -2.969 1.00 97.94 192 ILE A O 1
ATOM 1525 N N . ILE A 1 193 ? 2.962 -7.489 -4.598 1.00 98.00 193 ILE A N 1
ATOM 1526 C CA . ILE A 1 193 ? 1.843 -7.784 -3.696 1.00 98.00 193 ILE A CA 1
ATOM 1527 C C . ILE A 1 193 ? 2.215 -8.930 -2.751 1.00 98.00 193 ILE A C 1
ATOM 1529 O O . ILE A 1 193 ? 2.090 -8.790 -1.537 1.00 98.00 193 ILE A O 1
ATOM 1533 N N . LYS A 1 194 ? 2.772 -10.026 -3.279 1.00 96.88 194 LYS A N 1
ATOM 1534 C CA . LYS A 1 194 ? 3.228 -11.160 -2.455 1.00 96.88 194 LYS A CA 1
ATOM 1535 C C . LYS A 1 194 ? 4.284 -10.765 -1.421 1.00 96.88 194 LYS A C 1
ATOM 1537 O O . LYS A 1 194 ? 4.382 -11.409 -0.381 1.00 96.88 194 LYS A O 1
ATOM 1542 N N . ARG A 1 195 ? 5.105 -9.755 -1.717 1.00 96.75 195 ARG A N 1
ATOM 1543 C CA . ARG A 1 195 ? 6.215 -9.335 -0.856 1.00 96.75 195 ARG A CA 1
ATOM 1544 C C . ARG A 1 195 ? 5.810 -8.312 0.202 1.00 96.75 195 ARG A C 1
ATOM 1546 O O . ARG A 1 195 ? 6.321 -8.385 1.314 1.00 96.75 195 ARG A O 1
ATOM 1553 N N . PHE A 1 196 ? 4.950 -7.358 -0.146 1.00 97.50 196 PHE A N 1
ATOM 1554 C CA . PHE A 1 196 ? 4.703 -6.169 0.678 1.00 97.50 196 PHE A CA 1
ATOM 1555 C C . PHE A 1 196 ? 3.253 -6.005 1.139 1.00 97.50 196 PHE A C 1
ATOM 1557 O O . PHE A 1 196 ? 2.981 -5.174 1.999 1.00 97.50 196 PHE A O 1
ATOM 1564 N N . TYR A 1 197 ? 2.314 -6.779 0.590 1.00 96.81 197 TYR A N 1
ATOM 1565 C CA . TYR A 1 197 ? 0.889 -6.605 0.867 1.00 96.81 197 TYR A CA 1
ATOM 1566 C C . TYR A 1 197 ? 0.264 -7.742 1.672 1.00 96.81 197 TYR A C 1
ATOM 1568 O O . TYR A 1 197 ? -0.930 -7.673 1.930 1.00 96.81 197 TYR A O 1
ATOM 1576 N N . THR A 1 198 ? 1.012 -8.758 2.106 1.00 94.81 198 THR A N 1
ATOM 1577 C CA . THR A 1 198 ? 0.454 -9.967 2.743 1.00 94.81 198 THR A CA 1
ATOM 1578 C C . THR A 1 198 ? -0.540 -9.662 3.867 1.00 94.81 198 THR A C 1
ATOM 1580 O O . THR A 1 198 ? -1.696 -10.081 3.802 1.00 94.81 198 THR A O 1
ATOM 1583 N N . SER A 1 199 ? -0.143 -8.875 4.869 1.00 95.31 199 SER A N 1
ATOM 1584 C CA . SER A 1 199 ? -1.038 -8.540 5.984 1.00 95.31 199 SER A CA 1
ATOM 1585 C C . SER A 1 199 ? -2.200 -7.641 5.571 1.00 95.31 199 SER A C 1
ATOM 1587 O O . SER A 1 199 ? -3.308 -7.785 6.087 1.00 95.31 199 SER A O 1
ATOM 1589 N N . PHE A 1 200 ? -1.982 -6.746 4.604 1.00 95.12 200 PHE A N 1
ATOM 1590 C CA . PHE A 1 200 ? -3.060 -5.942 4.037 1.00 95.12 200 PHE A CA 1
ATOM 1591 C C . PHE A 1 200 ? -4.076 -6.820 3.297 1.00 95.12 200 PHE A C 1
ATOM 1593 O O . PHE A 1 200 ? -5.270 -6.689 3.547 1.00 95.12 200 PHE A O 1
ATOM 1600 N N . GLN A 1 201 ? -3.625 -7.762 2.459 1.00 95.19 201 GLN A N 1
ATOM 1601 C CA . GLN A 1 201 ? -4.485 -8.718 1.761 1.00 95.19 201 GLN A CA 1
ATOM 1602 C C . GLN A 1 201 ? -5.329 -9.514 2.753 1.00 95.19 201 GLN A C 1
ATOM 1604 O O . GLN A 1 201 ? -6.536 -9.597 2.567 1.00 95.19 201 GLN A O 1
ATOM 1609 N N . ASN A 1 202 ? -4.736 -10.022 3.835 1.00 94.12 202 ASN A N 1
ATOM 1610 C CA . ASN A 1 202 ? -5.478 -10.758 4.860 1.00 94.12 202 ASN A CA 1
ATOM 1611 C C . ASN A 1 202 ? -6.568 -9.896 5.516 1.00 94.12 202 ASN A C 1
ATOM 1613 O O . ASN A 1 202 ? -7.707 -10.343 5.655 1.00 94.12 202 ASN A O 1
ATOM 1617 N N . ALA A 1 203 ? -6.249 -8.644 5.860 1.00 93.19 203 ALA A N 1
ATOM 1618 C CA . ALA A 1 203 ? -7.200 -7.727 6.487 1.00 93.19 203 ALA A CA 1
ATOM 1619 C C . ALA A 1 203 ? -8.379 -7.361 5.565 1.00 93.19 203 ALA A C 1
ATOM 1621 O O . ALA A 1 203 ? -9.500 -7.167 6.040 1.00 93.19 203 ALA A O 1
ATOM 1622 N N . VAL A 1 204 ? -8.147 -7.283 4.250 1.00 93.94 204 VAL A N 1
ATOM 1623 C CA . VAL A 1 204 ? -9.162 -6.870 3.265 1.00 93.94 204 VAL A CA 1
ATOM 1624 C C . VAL A 1 204 ? -9.802 -8.026 2.493 1.00 93.94 204 VAL A C 1
ATOM 1626 O O . VAL A 1 204 ? -10.752 -7.792 1.752 1.00 93.94 204 VAL A O 1
ATOM 1629 N N . TYR A 1 205 ? -9.327 -9.265 2.659 1.00 94.88 205 TYR A N 1
ATOM 1630 C CA . TYR A 1 205 ? -9.865 -10.432 1.954 1.00 94.88 205 TYR A CA 1
ATOM 1631 C C . TYR A 1 205 ? -11.298 -10.743 2.386 1.00 94.88 205 TYR A C 1
ATOM 1633 O O . TYR A 1 205 ? -12.175 -10.943 1.553 1.00 94.88 205 TYR A O 1
ATOM 1641 N N . THR A 1 206 ? -11.560 -10.735 3.691 1.00 92.25 206 THR A N 1
ATOM 1642 C CA . THR A 1 206 ? -12.910 -10.823 4.269 1.00 92.25 206 THR A CA 1
ATOM 1643 C C . THR A 1 206 ? -13.026 -9.765 5.359 1.00 92.25 206 THR A C 1
ATOM 1645 O O . THR A 1 206 ? -12.911 -10.095 6.546 1.00 92.25 206 THR A O 1
ATOM 1648 N N . PRO A 1 207 ? -13.162 -8.485 4.978 1.00 92.62 207 PRO A N 1
ATOM 1649 C CA . PRO A 1 207 ? -12.982 -7.399 5.917 1.00 92.62 207 PRO A CA 1
ATOM 1650 C C . PRO A 1 207 ? -14.086 -7.424 6.967 1.00 92.62 207 PRO A C 1
ATOM 1652 O O . PRO A 1 207 ? -15.259 -7.655 6.671 1.00 92.62 207 PRO A O 1
ATOM 1655 N N . LYS A 1 208 ? -13.692 -7.185 8.215 1.00 93.62 208 LYS A N 1
ATOM 1656 C CA . LYS A 1 208 ? -14.604 -7.050 9.352 1.00 93.62 208 LYS A CA 1
ATOM 1657 C C . LYS A 1 208 ? -14.361 -5.691 9.972 1.00 93.62 208 LYS A C 1
ATOM 1659 O O . LYS A 1 208 ? -13.420 -5.518 10.745 1.00 93.62 208 LYS A O 1
ATOM 1664 N N . ILE A 1 209 ? -15.191 -4.734 9.589 1.00 94.06 209 ILE A N 1
ATOM 1665 C CA . ILE A 1 209 ? -15.189 -3.399 10.164 1.00 94.06 209 ILE A CA 1
ATOM 1666 C C . ILE A 1 209 ? -16.265 -3.344 11.235 1.00 94.06 209 ILE A C 1
ATOM 1668 O O . ILE A 1 209 ? -17.405 -3.746 11.006 1.00 94.06 209 ILE A O 1
ATOM 1672 N N . ILE A 1 210 ? -15.910 -2.825 12.401 1.00 93.50 210 ILE A N 1
ATOM 1673 C CA . ILE A 1 210 ? -16.871 -2.517 13.451 1.00 93.50 210 ILE A CA 1
ATOM 1674 C C . ILE A 1 210 ? -16.907 -1.015 13.682 1.00 93.50 210 ILE A C 1
ATOM 1676 O O . ILE A 1 210 ? -15.888 -0.335 13.541 1.00 93.50 210 ILE A O 1
ATOM 1680 N N . LYS A 1 211 ? -18.074 -0.505 14.068 1.00 93.50 211 LYS A N 1
ATOM 1681 C CA . LYS A 1 211 ? -18.182 0.836 14.635 1.00 93.50 211 LYS A CA 1
ATOM 1682 C C . LYS A 1 211 ? -18.576 0.749 16.091 1.00 93.50 211 LYS A C 1
ATOM 1684 O O . LYS A 1 211 ? -19.474 -0.017 16.437 1.00 93.50 211 LYS A O 1
ATOM 1689 N N . GLU A 1 212 ? -17.935 1.564 16.913 1.00 92.50 212 GLU A N 1
ATOM 1690 C CA . GLU A 1 212 ? -18.170 1.615 18.353 1.00 92.50 212 GLU A CA 1
ATOM 1691 C C . GLU A 1 212 ? -18.213 3.044 18.872 1.00 92.50 212 GLU A C 1
ATOM 1693 O O . GLU A 1 212 ? -17.713 3.971 18.233 1.00 92.50 212 GLU A O 1
ATOM 1698 N N . LYS A 1 213 ? -18.798 3.208 20.060 1.00 92.38 213 LYS A N 1
ATOM 1699 C CA . LYS A 1 213 ? -18.604 4.400 20.884 1.00 92.38 213 LYS A CA 1
ATOM 1700 C C . LYS A 1 213 ? -17.611 4.078 21.990 1.00 92.38 213 LYS A C 1
ATOM 1702 O O . LYS A 1 213 ? -17.800 3.095 22.706 1.00 92.38 213 LYS A O 1
ATOM 1707 N N . ILE A 1 214 ? -16.585 4.906 22.142 1.00 93.12 214 ILE A N 1
ATOM 1708 C CA . ILE A 1 214 ? -15.609 4.784 23.226 1.00 93.12 214 ILE A CA 1
ATOM 1709 C C . ILE A 1 214 ? -15.552 6.062 24.052 1.00 93.12 214 ILE A C 1
ATOM 1711 O O . ILE A 1 214 ? -15.661 7.158 23.510 1.00 93.12 214 ILE A O 1
ATOM 1715 N N . GLU A 1 215 ? -15.351 5.922 25.353 1.00 93.44 215 GLU A N 1
ATOM 1716 C CA . GLU A 1 215 ? -14.940 7.016 26.220 1.00 93.44 215 GLU A CA 1
ATOM 1717 C C . GLU A 1 215 ? -13.465 7.342 25.957 1.00 93.44 215 GLU A C 1
ATOM 1719 O O . GLU A 1 215 ? -12.588 6.470 26.013 1.00 93.44 215 GLU A O 1
ATOM 1724 N N . ILE A 1 216 ? -13.181 8.600 25.638 1.00 91.06 216 ILE A N 1
ATOM 1725 C CA . ILE A 1 216 ? -11.826 9.056 25.348 1.00 91.06 216 ILE A CA 1
ATOM 1726 C C . ILE A 1 216 ? -11.669 10.515 25.768 1.00 91.06 216 ILE A C 1
ATOM 1728 O O . ILE A 1 216 ? -12.510 11.364 25.477 1.00 91.06 216 ILE A O 1
ATOM 1732 N N . THR A 1 217 ? -10.589 10.802 26.492 1.00 89.62 217 THR A N 1
ATOM 1733 C CA . THR A 1 217 ? -10.314 12.161 26.966 1.00 89.62 217 THR A CA 1
ATOM 1734 C C . THR A 1 217 ? -9.731 13.020 25.845 1.00 89.62 217 THR A C 1
ATOM 1736 O O . THR A 1 217 ? -9.138 12.503 24.900 1.00 89.62 217 THR A O 1
ATOM 1739 N N . GLU A 1 218 ? -9.829 14.345 25.964 1.00 86.75 218 GLU A N 1
ATOM 1740 C CA . GLU A 1 218 ? -9.186 15.266 25.011 1.00 86.75 218 GLU A CA 1
ATOM 1741 C C . GLU A 1 218 ? -7.667 15.062 24.935 1.00 86.75 218 GLU A C 1
ATOM 1743 O O . GLU A 1 218 ? -7.073 15.182 23.865 1.00 86.75 218 GLU A O 1
ATOM 1748 N N . LYS A 1 219 ? -7.039 14.722 26.069 1.00 87.94 219 LYS A N 1
ATOM 1749 C CA . LYS A 1 219 ? -5.613 14.392 26.120 1.00 87.94 219 LYS A CA 1
ATOM 1750 C C . LYS A 1 219 ? -5.319 13.114 25.336 1.00 87.94 219 LYS A C 1
ATOM 1752 O O . LYS A 1 219 ? -4.421 13.118 24.506 1.00 87.94 219 LYS A O 1
ATOM 1757 N N . ASP A 1 220 ? -6.091 12.052 25.567 1.00 89.56 220 ASP A N 1
ATOM 1758 C CA . ASP A 1 220 ? -5.917 10.791 24.840 1.00 89.56 220 ASP A CA 1
ATOM 1759 C C . ASP A 1 220 ? -6.137 10.974 23.334 1.00 89.56 220 ASP A C 1
ATOM 1761 O O . ASP A 1 220 ? -5.420 10.369 22.550 1.00 89.56 220 ASP A O 1
ATOM 1765 N N . LEU A 1 221 ? -7.106 11.807 22.930 1.00 89.06 221 LEU A N 1
ATOM 1766 C CA . LEU A 1 221 ? -7.354 12.138 21.523 1.00 89.06 221 LEU A CA 1
ATOM 1767 C C . LEU A 1 221 ? -6.172 12.868 20.883 1.00 89.06 221 LEU A C 1
ATOM 1769 O O . LEU A 1 221 ? -5.831 12.566 19.744 1.00 89.06 221 LEU A O 1
ATOM 1773 N N . ARG A 1 222 ? -5.558 13.814 21.603 1.00 87.31 222 ARG A N 1
ATOM 1774 C CA . ARG A 1 222 ? -4.369 14.542 21.137 1.00 87.31 222 ARG A CA 1
ATOM 1775 C C . ARG A 1 222 ? -3.156 13.625 20.994 1.00 87.31 222 ARG A C 1
ATOM 1777 O O . ARG A 1 222 ? -2.398 13.762 20.050 1.00 87.31 222 ARG A O 1
ATOM 1784 N N . ASP A 1 223 ? -2.976 12.701 21.930 1.00 89.25 223 ASP A N 1
ATOM 1785 C CA . ASP A 1 223 ? -1.812 11.811 21.960 1.00 89.25 223 ASP A CA 1
ATOM 1786 C C . ASP A 1 223 ? -2.051 10.503 21.166 1.00 89.25 223 ASP A C 1
ATOM 1788 O O . ASP A 1 223 ? -1.244 9.567 21.236 1.00 89.25 223 ASP A O 1
ATOM 1792 N N . LEU A 1 224 ? -3.172 10.395 20.439 1.00 91.56 224 LEU A N 1
ATOM 1793 C CA . LEU A 1 224 ? -3.577 9.170 19.758 1.00 91.56 224 LEU A CA 1
ATOM 1794 C C . LEU A 1 224 ? -2.725 8.909 18.509 1.00 91.56 224 LEU A C 1
ATOM 1796 O O . LEU A 1 224 ? -2.852 9.580 17.487 1.00 91.56 224 LEU A O 1
ATOM 1800 N N . ASP A 1 225 ? -1.928 7.843 18.546 1.00 92.81 225 ASP A N 1
ATOM 1801 C CA . ASP A 1 225 ? -1.235 7.321 17.375 1.00 92.81 225 ASP A CA 1
ATOM 1802 C C . ASP A 1 225 ? -2.142 6.343 16.621 1.00 92.81 225 ASP A C 1
ATOM 1804 O O . ASP A 1 225 ? -2.270 5.177 16.997 1.00 92.81 225 ASP A O 1
ATOM 1808 N N . MET A 1 226 ? -2.730 6.795 15.512 1.00 92.75 226 MET A N 1
ATOM 1809 C CA . MET A 1 226 ? -3.623 5.983 14.668 1.00 92.75 226 MET A CA 1
ATOM 1810 C C . MET A 1 226 ? -2.925 4.762 14.042 1.00 92.75 226 MET A C 1
ATOM 1812 O O . MET A 1 226 ? -3.588 3.864 13.526 1.00 92.75 226 MET A O 1
ATOM 1816 N N . THR A 1 227 ? -1.589 4.704 14.084 1.00 94.44 227 THR A N 1
ATOM 1817 C CA . THR A 1 227 ? -0.809 3.547 13.621 1.00 94.44 227 THR A CA 1
ATOM 1818 C C . THR A 1 227 ? -0.580 2.504 14.715 1.00 94.44 227 THR A C 1
ATOM 1820 O O . THR A 1 227 ? 0.003 1.455 14.443 1.00 94.44 227 THR A O 1
ATOM 1823 N N . THR A 1 228 ? -1.022 2.770 15.945 1.00 95.75 228 THR A N 1
ATOM 1824 C CA . THR A 1 228 ? -1.026 1.808 17.050 1.00 95.75 228 THR A CA 1
ATOM 1825 C C . THR A 1 228 ? -2.405 1.139 17.126 1.00 95.75 228 THR A C 1
ATOM 1827 O O . THR A 1 228 ? -3.420 1.835 17.176 1.00 95.75 228 THR A O 1
ATOM 1830 N N . PRO A 1 229 ? -2.487 -0.205 17.110 1.00 97.44 229 PRO A N 1
ATOM 1831 C CA . PRO A 1 229 ? -3.770 -0.900 17.094 1.00 97.44 229 PRO A CA 1
ATOM 1832 C C . PRO A 1 229 ? -4.528 -0.752 18.421 1.00 97.44 229 PRO A C 1
ATOM 1834 O O . PRO A 1 229 ? -3.946 -0.482 19.470 1.00 97.44 229 PRO A O 1
ATOM 1837 N N . ALA A 1 230 ? -5.836 -0.999 18.387 1.00 97.44 230 ALA A N 1
ATOM 1838 C CA . ALA A 1 230 ? -6.693 -1.065 19.568 1.00 97.44 230 ALA A CA 1
ATOM 1839 C C . ALA A 1 230 ? -7.082 -2.516 19.892 1.00 97.44 230 ALA A C 1
ATOM 1841 O O . ALA A 1 230 ? -7.387 -3.301 18.994 1.00 97.44 230 ALA A O 1
ATOM 1842 N N . TYR A 1 231 ? -7.113 -2.867 21.178 1.00 97.19 231 TYR A N 1
ATOM 1843 C CA . TYR A 1 231 ? -7.577 -4.160 21.682 1.00 97.19 231 TYR A CA 1
ATOM 1844 C C . TYR A 1 231 ? -8.906 -4.027 22.430 1.00 97.19 231 TYR A C 1
ATOM 1846 O O . TYR A 1 231 ? -9.048 -3.201 23.340 1.00 97.19 231 TYR A O 1
ATOM 1854 N N . LEU A 1 232 ? -9.871 -4.871 22.056 1.00 94.88 232 LEU A N 1
ATOM 1855 C CA . LEU A 1 232 ? -11.218 -4.918 22.625 1.00 94.88 232 LEU A CA 1
ATOM 1856 C C . LEU A 1 232 ? -11.501 -6.341 23.142 1.00 94.88 232 LEU A C 1
ATOM 1858 O O . LEU A 1 232 ? -11.813 -7.247 22.361 1.00 94.88 232 LEU A O 1
ATOM 1862 N N . ALA A 1 233 ? -11.413 -6.560 24.460 1.00 92.06 233 ALA A N 1
ATOM 1863 C CA . ALA A 1 233 ? -11.531 -7.903 25.041 1.00 92.06 233 ALA A CA 1
ATOM 1864 C C . ALA A 1 233 ? -12.926 -8.524 24.895 1.00 92.06 233 ALA A C 1
ATOM 1866 O O . ALA A 1 233 ? -13.034 -9.745 24.848 1.00 92.06 233 ALA A O 1
ATOM 1867 N N . GLN A 1 234 ? -13.984 -7.716 24.765 1.00 87.75 234 GLN A N 1
ATOM 1868 C CA . GLN A 1 234 ? -15.336 -8.220 24.499 1.00 87.75 234 GLN A CA 1
ATOM 1869 C C . GLN A 1 234 ? -15.436 -9.009 23.182 1.00 87.75 234 GLN A C 1
ATOM 1871 O O . GLN A 1 234 ? -16.331 -9.839 23.039 1.00 87.75 234 GLN A O 1
ATOM 1876 N N . TYR A 1 235 ? -14.503 -8.777 22.251 1.00 90.88 235 TYR A N 1
ATOM 1877 C CA . TYR A 1 235 ? -14.376 -9.524 20.998 1.00 90.88 235 TYR A CA 1
ATOM 1878 C C . TYR A 1 235 ? -13.134 -10.420 20.971 1.00 90.88 235 TYR A C 1
ATOM 1880 O O . TYR A 1 235 ? -13.053 -11.312 20.132 1.00 90.88 235 TYR A O 1
ATOM 1888 N N . GLY A 1 236 ? -12.176 -10.205 21.881 1.00 92.12 236 GLY A N 1
ATOM 1889 C CA . GLY A 1 236 ? -10.904 -10.928 21.912 1.00 92.12 236 GLY A CA 1
ATOM 1890 C C . GLY A 1 236 ? -10.070 -10.680 20.655 1.00 92.12 236 GLY A C 1
ATOM 1891 O O . GLY A 1 236 ? -9.443 -11.605 20.138 1.00 92.12 236 GLY A O 1
ATOM 1892 N N . LYS A 1 237 ? -10.131 -9.458 20.109 1.00 95.44 237 LYS A N 1
ATOM 1893 C CA . LYS A 1 237 ? -9.520 -9.093 18.826 1.00 95.44 237 LYS A CA 1
ATOM 1894 C C . LYS A 1 237 ? -8.807 -7.750 18.891 1.00 95.44 237 LYS A C 1
ATOM 1896 O O . LYS A 1 237 ? -9.123 -6.891 19.718 1.00 95.44 237 LYS A O 1
ATOM 1901 N N . TYR A 1 238 ? -7.860 -7.601 17.974 1.00 97.00 238 TYR A N 1
ATOM 1902 C CA . TYR A 1 238 ? -7.139 -6.367 17.711 1.00 97.00 238 TYR A CA 1
ATOM 1903 C C . TYR A 1 238 ? -7.652 -5.724 16.431 1.00 97.00 238 TYR A C 1
ATOM 1905 O O . TYR A 1 238 ? -8.083 -6.411 15.499 1.00 97.00 238 TYR A O 1
ATOM 1913 N N . TYR A 1 239 ? -7.579 -4.402 16.392 1.00 97.25 239 TYR A N 1
ATOM 1914 C CA . TYR A 1 239 ? -8.132 -3.607 15.315 1.00 97.25 239 TYR A CA 1
ATOM 1915 C C . TYR A 1 239 ? -7.167 -2.498 14.904 1.00 97.25 239 TYR A C 1
ATOM 1917 O O . TYR A 1 239 ? -6.588 -1.828 15.759 1.00 97.25 239 TYR A O 1
ATOM 1925 N N . ALA A 1 240 ? -7.034 -2.272 13.599 1.00 96.12 240 ALA A N 1
ATOM 1926 C CA . ALA A 1 240 ? -6.497 -1.025 13.077 1.00 96.12 240 ALA A CA 1
ATOM 1927 C C . ALA A 1 240 ? -7.564 0.068 13.204 1.00 96.12 240 ALA A C 1
ATOM 1929 O O . ALA A 1 240 ? -8.745 -0.169 12.929 1.00 96.12 240 ALA A O 1
ATOM 1930 N N . ILE A 1 241 ? -7.144 1.260 13.619 1.00 95.62 241 ILE A N 1
ATOM 1931 C CA . ILE A 1 241 ? -8.037 2.402 13.790 1.00 95.62 241 ILE A CA 1
ATOM 1932 C C . ILE A 1 241 ? -8.172 3.097 12.433 1.00 95.62 241 ILE A C 1
ATOM 1934 O O . ILE A 1 241 ? -7.199 3.639 11.917 1.00 95.62 241 ILE A O 1
ATOM 1938 N N . LEU A 1 242 ? -9.366 3.059 11.837 1.00 93.31 242 LEU A N 1
ATOM 1939 C CA . LEU A 1 242 ? -9.628 3.700 10.545 1.00 93.31 242 LEU A CA 1
ATOM 1940 C C . LEU A 1 242 ? -10.042 5.161 10.719 1.00 93.31 242 LEU A C 1
ATOM 1942 O O . LEU A 1 242 ? -9.599 6.028 9.971 1.00 93.31 242 LEU A O 1
ATOM 1946 N N . SER A 1 243 ? -10.891 5.440 11.707 1.00 93.62 243 SER A N 1
ATOM 1947 C CA . SER A 1 243 ? -11.336 6.797 12.012 1.00 93.62 243 SER A CA 1
ATOM 1948 C C . SER A 1 243 ? -11.724 6.949 13.479 1.00 93.62 243 SER A C 1
ATOM 1950 O O . SER A 1 243 ? -12.155 5.994 14.130 1.00 93.62 243 SER A O 1
ATOM 1952 N N . VAL A 1 244 ? -11.573 8.174 13.986 1.00 93.75 244 VAL A N 1
ATOM 1953 C CA . VAL A 1 244 ? -12.044 8.603 15.304 1.00 93.75 244 VAL A CA 1
ATOM 1954 C C . VAL A 1 244 ? -12.739 9.945 15.131 1.00 93.75 244 VAL A C 1
ATOM 1956 O O . VAL A 1 244 ? -12.159 10.891 14.610 1.00 93.75 244 VAL A O 1
ATOM 1959 N N . THR A 1 245 ? -14.001 10.028 15.538 1.00 92.69 245 THR A N 1
ATOM 1960 C CA . THR A 1 245 ? -14.799 11.257 15.496 1.00 92.69 245 THR A CA 1
ATOM 1961 C C . THR A 1 245 ? -15.283 11.576 16.900 1.00 92.69 245 THR A C 1
ATOM 1963 O O . THR A 1 245 ? -16.172 10.895 17.418 1.00 92.69 245 THR A O 1
ATOM 1966 N N . ALA A 1 246 ? -14.683 12.593 17.518 1.00 88.12 246 ALA A N 1
ATOM 1967 C CA . ALA A 1 246 ? -15.064 13.056 18.846 1.00 88.12 246 ALA A CA 1
ATOM 1968 C C . ALA A 1 246 ? -16.472 13.678 18.840 1.00 88.12 246 ALA A C 1
ATOM 1970 O O . ALA A 1 246 ? -16.831 14.446 17.949 1.00 88.12 246 ALA A O 1
ATOM 1971 N N . GLU A 1 247 ? -17.259 13.345 19.855 1.00 84.62 247 GLU A N 1
ATOM 1972 C CA . GLU A 1 247 ? -18.498 14.016 20.237 1.00 84.62 247 GLU A CA 1
ATOM 1973 C C . GLU A 1 247 ? -18.194 15.006 21.379 1.00 84.62 247 GLU A C 1
ATOM 1975 O O . GLU A 1 247 ? -17.228 14.837 22.125 1.00 84.62 247 GLU A O 1
ATOM 1980 N N . ASN A 1 248 ? -19.051 16.012 21.583 1.00 70.06 248 ASN A N 1
ATOM 1981 C CA . ASN A 1 248 ? -18.880 17.059 22.611 1.00 70.06 248 ASN A CA 1
ATOM 1982 C C . ASN A 1 248 ? -18.971 16.551 24.072 1.00 70.06 248 ASN A C 1
ATOM 1984 O O . ASN A 1 248 ? -19.112 17.346 24.997 1.00 70.06 248 ASN A O 1
ATOM 1988 N N . THR A 1 249 ? -18.960 15.238 24.297 1.00 75.25 249 THR A N 1
ATOM 1989 C CA . THR A 1 249 ? -19.312 14.586 25.567 1.00 75.25 249 THR A CA 1
ATOM 1990 C C . THR A 1 249 ? -18.195 13.703 26.135 1.00 75.25 249 THR A C 1
ATOM 1992 O O . THR A 1 249 ? -18.477 12.871 26.991 1.00 75.25 249 THR A O 1
ATOM 1995 N N . GLY A 1 250 ? -16.949 13.815 25.652 1.00 84.31 250 GLY A N 1
ATOM 1996 C CA . GLY A 1 250 ? -15.854 12.903 26.049 1.00 84.31 250 GLY A CA 1
ATOM 1997 C C . GLY A 1 250 ? -16.006 11.486 25.479 1.00 84.31 250 GLY A C 1
ATOM 1998 O O . GLY A 1 250 ? -15.451 10.516 25.994 1.00 84.31 250 GLY A O 1
ATOM 1999 N N . ILE A 1 251 ? -16.805 11.366 24.419 1.00 89.88 251 ILE A N 1
ATOM 2000 C CA . ILE A 1 251 ? -17.094 10.125 23.706 1.00 89.88 251 ILE A CA 1
ATOM 2001 C C . ILE A 1 251 ? -16.606 10.305 22.276 1.00 89.88 251 ILE A C 1
ATOM 2003 O O . ILE A 1 251 ? -16.767 11.379 21.709 1.00 89.88 251 ILE A O 1
ATOM 2007 N N . ALA A 1 252 ? -16.060 9.263 21.665 1.00 93.06 252 ALA A N 1
ATOM 2008 C CA . ALA A 1 252 ? -15.780 9.243 20.238 1.00 93.06 252 ALA A CA 1
ATOM 2009 C C . ALA A 1 252 ? -16.477 8.069 19.555 1.00 93.06 252 ALA A C 1
ATOM 2011 O O . ALA A 1 252 ? -16.555 6.967 20.103 1.00 93.06 252 ALA A O 1
ATOM 2012 N N . ASN A 1 253 ? -16.956 8.302 18.334 1.00 93.12 253 ASN A N 1
ATOM 2013 C CA . ASN A 1 253 ? -17.297 7.222 17.418 1.00 93.12 253 ASN A CA 1
ATOM 2014 C C . ASN A 1 253 ? -16.016 6.765 16.727 1.00 93.12 253 ASN A C 1
ATOM 2016 O O . ASN A 1 253 ? -15.271 7.594 16.202 1.00 93.12 253 ASN A O 1
ATOM 2020 N N . VAL A 1 254 ? -15.775 5.460 16.716 1.00 94.81 254 VAL A N 1
ATOM 2021 C CA . VAL A 1 254 ? -14.604 4.865 16.071 1.00 94.81 254 VAL A CA 1
ATOM 2022 C C . VAL A 1 254 ? -15.026 3.865 15.013 1.00 94.81 254 VAL A C 1
ATOM 2024 O O . VAL A 1 254 ? -16.007 3.146 15.200 1.00 94.81 254 VAL A O 1
ATOM 2027 N N . GLU A 1 255 ? -14.272 3.809 13.919 1.00 95.56 255 GLU A N 1
ATOM 2028 C CA . GLU A 1 255 ? -14.367 2.761 12.903 1.00 95.56 255 GLU A CA 1
ATOM 2029 C C . GLU A 1 255 ? -13.075 1.943 12.921 1.00 95.56 255 GLU A C 1
ATOM 2031 O O . GLU A 1 255 ? -11.971 2.490 12.876 1.00 95.56 255 GLU A O 1
ATOM 2036 N N . LEU A 1 256 ? -13.218 0.627 13.050 1.00 95.94 256 LEU A N 1
ATOM 2037 C CA . LEU A 1 256 ? -12.139 -0.286 13.407 1.00 95.94 256 LEU A CA 1
ATOM 2038 C C . LEU A 1 256 ? -12.105 -1.467 12.440 1.00 95.94 256 LEU A C 1
ATOM 2040 O O . LEU A 1 256 ? -13.086 -2.201 12.341 1.00 95.94 256 LEU A O 1
ATOM 2044 N N . LEU A 1 257 ? -10.973 -1.685 11.768 1.00 95.75 257 LEU A N 1
ATOM 2045 C CA . LEU A 1 257 ? -10.749 -2.849 10.907 1.00 95.75 257 LEU A CA 1
ATOM 2046 C C . LEU A 1 257 ? -10.101 -3.970 11.712 1.00 95.75 257 LEU A C 1
ATOM 2048 O O . LEU A 1 257 ? -9.014 -3.787 12.254 1.00 95.75 257 LEU A O 1
ATOM 2052 N N . GLN A 1 258 ? -10.743 -5.134 11.779 1.00 95.75 258 GLN A N 1
ATOM 2053 C CA . GLN A 1 258 ? -10.187 -6.283 12.486 1.00 95.75 258 GLN A CA 1
ATOM 2054 C C . GLN A 1 258 ? -8.881 -6.749 11.829 1.00 95.75 258 GLN A C 1
ATOM 2056 O O . GLN A 1 258 ? -8.837 -6.989 10.623 1.00 95.75 258 GLN A O 1
ATOM 2061 N N . LEU A 1 259 ? -7.843 -6.927 12.644 1.00 94.00 259 LEU A N 1
ATOM 2062 C CA . LEU A 1 259 ? -6.568 -7.509 12.237 1.00 94.00 259 LEU A CA 1
ATOM 2063 C C . LEU A 1 259 ? -6.562 -9.014 12.537 1.00 94.00 259 LEU A C 1
ATOM 2065 O O . LEU A 1 259 ? -7.159 -9.462 13.520 1.00 94.00 259 LEU A O 1
ATOM 2069 N N . ASP A 1 260 ? -5.895 -9.792 11.687 1.00 83.25 260 ASP A N 1
ATOM 2070 C CA . ASP A 1 260 ? -5.706 -11.232 11.887 1.00 83.25 260 ASP A CA 1
ATOM 2071 C C . ASP A 1 260 ? -4.360 -11.488 12.581 1.00 83.25 260 ASP A C 1
ATOM 2073 O O . ASP A 1 260 ? -3.345 -11.705 11.918 1.00 83.25 260 ASP A O 1
ATOM 2077 N N . ILE A 1 261 ? -4.337 -11.327 13.915 1.00 80.44 261 ILE A N 1
ATOM 2078 C CA . ILE A 1 261 ? -3.126 -11.356 14.764 1.00 80.44 261 ILE A CA 1
ATOM 2079 C C . ILE A 1 261 ? -3.338 -12.017 16.122 1.00 80.44 261 ILE A C 1
ATOM 2081 O O . ILE A 1 261 ? -4.493 -12.085 16.598 1.00 80.44 261 ILE A O 1
#

Foldseek 3Di:
DDDPPPPPPDPPPQCDPPPQDHDVVVQDDPDDPVLVVVQVLVLQQWDWDDDPPDPDIDTDHLVLQVVLQVVAAAQQVFFDDPDPALDFPDKDFADPPDAQWEKEFEDDDPQDDDGLIDTQGAPDPPGHHYDHNDYRQAHAFDDDVFATDGDQWDADPVRDTDGDDGGRHDFDWDDDPNHTGTGRPLVRSRSSCVVRVVQVSVLRRRKIKGKTKGQAAPVCVSVDDLSHWHDHVSVRFIWRWPDWADDPPSMIITITITGPD

Sequence (261 aa):
MENSLVSPKQPDESILNGNGHYPIIPNLPDMTQLDFIKAISTMLGVFAYPIEGTNIIRFMSVDDIIKKKEQAYNWTRRVIASYMANKPKEMKFTIDGFAQRNILKYKDDDTVKGNYSGEITCLISSLEKSREMAELKFAGCDMRGITAFIRLYKYDGEGKAELQKVQPRILLEENNGGLSNGTFTQLSFTDIIKRFYTSFQNAVYTPKIIKEKIEITEKDLRDLDMTTPAYLAQYGKYYAILSVTAENTGIANVELLQLDI